Protein AF-A0A2R4QH68-F1 (afdb_monomer_lite)

Sequence (233 aa):
MHTDDFFHYLSKGAIPPHLPESNEQNLVVIEAFLEAAKRYARGGYDVIVDGIIGPWFLKPWQSLVREHYEVHYIILRASKEETLKRAVERSKLDRKTNIELVETMWEQFCNLGIYESNVIDTTTYSIQETVSAVQEKIASKRTTLVEESELTHVAAPDNPTKEFENRQERFALYRAMQQLDAETREVIHLRLAGDFSFRDIGDILGHSEVWARVRFYRGKEKLVKIIGGDNNA

Radius of gyration: 19.71 Å; chains: 1; bounding box: 45×52×51 Å

InterPro domains:
  IPR012853 Chloramphenicol phosphotransferase-like [PF07931] (28-137)
  IPR013249 RNA polymerase sigma factor 70, region 4 type 2 [PF08281] (171-223)
  IPR013324 RNA polymerase sigma factor, region 3/4-like [SSF88659] (160-227)
  IPR027417 P-loop containing nucleoside triphosphate hydrolase [G3DSA:3.40.50.300] (1-153)
  IPR027417 P-loop containing nucleoside triphosphate hydrolase [SSF52540] (3-140)
  IPR036388 Winged helix-like DNA-binding domain superfamily [G3DSA:1.10.10.10] (154-228)

Foldseek 3Di:
DELVVLLVPDDPPRDDCPDPVCVVVVLVSLVVVVVVCVVVVVVVDDDDYHDDDAPVNCPVVLVCVVVVDWDFDAAEDEDLVQQLVVQCPDPPDHNVVSNVCSVVVVVRVVDRDVCVQRYDYCHPDDPVRVVVVVVVCVVVSSRTRHHPVVVVPPQDPPQVVVVPPDPVVVVLLVVLLVVDDPLLSQLQVVVNVPPAQLCRSQVVVVHHSVVSVVSPVVSVVSSCCSSVVVVPD

Secondary structure (DSSP, 8-state):
-BTHHHHHT--SSPPPTTSGGGHHHHHHHHHHHHHHHHHHHHTT-----BS---GGG-HHHHHHHHTT---B--EEE--HHHHHHHHHT-SSS-HHHHHHHHHHHHHHHS--GGGGGGEEE-SS--HHHHHHHHHHHHHTTTTBPPPTTGGGSS-----GGGS--SHHHHHHHHHHHTTS-HHHHHHHHHHHTSS--HHHHHHHHTS-HHHHHHHHHHHHHHHHHHHHHGGG-

pLDDT: mean 81.55, std 15.89, range [32.09, 97.56]

Organism: Campylobacter coli (NCBI:txid195)

Structure (mmCIF, N/CA/C/O backbone):
data_AF-A0A2R4QH68-F1
#
_entry.id   AF-A0A2R4QH68-F1
#
loop_
_atom_site.group_PDB
_atom_site.id
_atom_site.type_symbol
_atom_site.label_atom_id
_atom_site.label_alt_id
_atom_site.label_comp_id
_atom_site.label_asym_id
_atom_site.label_entity_id
_atom_site.label_seq_id
_atom_site.pdbx_PDB_ins_code
_atom_site.Cartn_x
_atom_site.Cartn_y
_atom_site.Cartn_z
_atom_site.occupancy
_atom_site.B_iso_or_equiv
_atom_site.auth_seq_id
_atom_site.auth_comp_id
_atom_site.auth_asym_id
_atom_site.auth_atom_id
_atom_site.pdbx_PDB_model_num
ATOM 1 N N . MET A 1 1 ? -0.281 -12.526 9.138 1.00 92.31 1 MET A N 1
ATOM 2 C CA . MET A 1 1 ? 0.431 -13.047 7.956 1.00 92.31 1 MET A CA 1
ATOM 3 C C . MET A 1 1 ? 1.372 -11.961 7.480 1.00 92.31 1 MET A C 1
ATOM 5 O O . MET A 1 1 ? 0.885 -10.896 7.120 1.00 92.31 1 MET A O 1
ATOM 9 N N . HIS A 1 2 ? 2.682 -12.203 7.526 1.00 94.31 2 HIS A N 1
ATOM 10 C CA . HIS A 1 2 ? 3.668 -11.252 7.019 1.00 94.31 2 HIS A CA 1
ATOM 11 C C . HIS A 1 2 ? 3.835 -11.474 5.517 1.00 94.31 2 HIS A C 1
ATOM 13 O O . HIS A 1 2 ? 4.152 -12.571 5.067 1.00 94.31 2 HIS A O 1
ATOM 19 N N . THR A 1 3 ? 3.564 -10.442 4.727 1.00 92.50 3 THR A N 1
ATOM 20 C CA . THR A 1 3 ? 3.609 -10.532 3.257 1.00 92.50 3 THR A CA 1
ATOM 21 C C . THR A 1 3 ? 5.027 -10.750 2.726 1.00 92.50 3 THR A C 1
ATOM 23 O O . THR A 1 3 ? 5.199 -11.420 1.710 1.00 92.50 3 THR A O 1
ATOM 26 N N . ASP A 1 4 ? 6.043 -10.277 3.453 1.00 89.44 4 ASP A N 1
ATOM 27 C CA . ASP A 1 4 ? 7.461 -10.487 3.143 1.00 89.44 4 ASP A CA 1
ATOM 28 C C . ASP A 1 4 ? 7.830 -11.975 3.001 1.00 89.44 4 ASP A C 1
ATOM 30 O O . ASP A 1 4 ? 8.690 -12.315 2.186 1.00 89.44 4 ASP A O 1
ATOM 34 N N . ASP A 1 5 ? 7.153 -12.872 3.728 1.00 92.44 5 ASP A N 1
ATOM 35 C CA . ASP A 1 5 ? 7.389 -14.320 3.655 1.00 92.44 5 ASP A CA 1
ATOM 36 C C . ASP A 1 5 ? 7.098 -14.879 2.255 1.00 92.44 5 ASP A C 1
ATOM 38 O O . ASP A 1 5 ? 7.784 -15.786 1.784 1.00 92.44 5 ASP A O 1
ATOM 42 N N . PHE A 1 6 ? 6.133 -14.298 1.537 1.00 94.38 6 PHE A N 1
ATOM 43 C CA . PHE A 1 6 ? 5.759 -14.757 0.200 1.00 94.38 6 PHE A CA 1
ATOM 44 C C . PHE A 1 6 ? 6.826 -14.434 -0.844 1.00 94.38 6 PHE A C 1
ATOM 46 O O . PHE A 1 6 ? 7.027 -15.211 -1.778 1.00 94.38 6 PHE A O 1
ATOM 53 N N . PHE A 1 7 ? 7.566 -13.339 -0.660 1.00 90.31 7 PHE A N 1
ATOM 54 C CA . PHE A 1 7 ? 8.719 -13.034 -1.504 1.00 90.31 7 PHE A CA 1
ATOM 55 C C . PHE A 1 7 ? 9.859 -14.035 -1.287 1.00 90.31 7 PHE A C 1
ATOM 57 O O . PHE A 1 7 ? 10.567 -14.364 -2.237 1.00 90.31 7 PHE A O 1
ATOM 64 N N . HIS A 1 8 ? 10.006 -14.580 -0.075 1.00 90.19 8 HIS A N 1
ATOM 65 C CA . HIS A 1 8 ? 11.012 -15.601 0.227 1.00 90.19 8 HIS A CA 1
ATOM 66 C C . HIS A 1 8 ? 10.712 -16.970 -0.408 1.00 90.19 8 HIS A C 1
ATOM 68 O O . HIS A 1 8 ? 11.620 -17.791 -0.531 1.00 90.19 8 HIS A O 1
ATOM 74 N N . TYR A 1 9 ? 9.479 -17.217 -0.862 1.00 92.50 9 TYR A N 1
ATOM 75 C CA . TYR A 1 9 ? 9.121 -18.450 -1.573 1.00 92.50 9 TYR A CA 1
ATOM 76 C C . TYR A 1 9 ? 9.481 -18.425 -3.066 1.00 92.50 9 TYR A C 1
ATOM 78 O O . TYR A 1 9 ? 9.507 -19.474 -3.717 1.00 92.50 9 TYR A O 1
ATOM 86 N N . LEU A 1 10 ? 9.821 -17.257 -3.620 1.00 92.50 10 LEU A N 1
ATOM 87 C CA . LEU A 1 10 ? 10.301 -17.142 -4.995 1.00 92.50 10 LEU A CA 1
ATOM 88 C C . LEU A 1 10 ? 11.727 -17.700 -5.107 1.00 92.50 10 LEU A C 1
ATOM 90 O O . LEU A 1 10 ? 12.692 -17.088 -4.662 1.00 92.50 10 LEU A O 1
ATOM 94 N N . SER A 1 11 ? 11.868 -18.873 -5.730 1.00 88.31 11 SER A N 1
ATOM 95 C CA . SER A 1 11 ? 13.170 -19.553 -5.849 1.00 88.31 11 SER A CA 1
ATOM 96 C C . SER A 1 11 ? 13.969 -19.149 -7.095 1.00 88.31 11 SER A C 1
ATOM 98 O O . SER A 1 11 ? 15.172 -18.917 -7.016 1.00 88.31 11 SER A O 1
ATOM 100 N N . LYS A 1 12 ? 13.327 -19.071 -8.269 1.00 90.06 12 LYS A N 1
ATOM 101 C CA . LYS A 1 12 ? 13.982 -18.746 -9.549 1.00 90.06 12 LYS A CA 1
ATOM 102 C C . LYS A 1 12 ? 13.397 -17.461 -10.122 1.00 90.06 12 LYS A C 1
ATOM 104 O O . LYS A 1 12 ? 12.186 -17.365 -10.270 1.00 90.06 12 LYS A O 1
ATOM 109 N N . GLY A 1 13 ? 14.268 -16.533 -10.519 1.00 88.50 13 GLY A N 1
ATOM 110 C CA . GLY A 1 13 ? 13.863 -15.302 -11.205 1.00 88.50 13 GLY A CA 1
ATOM 111 C C . GLY A 1 13 ? 13.292 -14.221 -10.287 1.00 88.50 13 GLY A C 1
ATOM 112 O O . GLY A 1 13 ? 12.636 -13.319 -10.788 1.00 88.50 13 GLY A O 1
ATOM 113 N N . ALA A 1 14 ? 13.536 -14.310 -8.975 1.00 91.50 14 ALA A N 1
ATOM 114 C CA . ALA A 1 14 ? 13.095 -13.299 -8.025 1.00 91.50 14 ALA A CA 1
ATOM 115 C C . ALA A 1 14 ? 13.775 -11.947 -8.305 1.00 91.50 14 ALA A C 1
ATOM 117 O O . ALA A 1 14 ? 15.004 -11.848 -8.344 1.00 91.50 14 ALA A O 1
ATOM 118 N N . ILE A 1 15 ? 12.961 -10.913 -8.477 1.00 88.69 15 ILE A N 1
ATOM 119 C CA . ILE A 1 15 ? 13.362 -9.517 -8.640 1.00 88.69 15 ILE A CA 1
ATOM 120 C C . ILE A 1 15 ? 13.086 -8.795 -7.313 1.00 88.69 15 ILE A C 1
ATOM 122 O O . ILE A 1 15 ? 12.012 -8.985 -6.739 1.00 88.69 15 ILE A O 1
ATOM 126 N N . PRO A 1 16 ? 14.005 -7.962 -6.796 1.00 84.06 16 PRO A N 1
ATOM 127 C CA . PRO A 1 16 ? 13.725 -7.137 -5.626 1.00 84.06 16 PRO A CA 1
ATOM 128 C C . PRO A 1 16 ? 12.423 -6.320 -5.786 1.00 84.06 16 PRO A C 1
ATOM 130 O O . PRO A 1 16 ? 12.261 -5.638 -6.800 1.00 84.06 16 PRO A O 1
ATOM 133 N N . PRO A 1 17 ? 11.505 -6.344 -4.799 1.00 81.56 17 PRO A N 1
ATOM 134 C CA . PRO A 1 17 ? 10.126 -5.860 -4.964 1.00 81.56 17 PRO A CA 1
ATOM 135 C C . PRO A 1 17 ? 9.985 -4.339 -5.113 1.00 81.56 17 PRO A C 1
ATOM 137 O O . PRO A 1 17 ? 8.911 -3.844 -5.442 1.00 81.56 17 PRO A O 1
ATOM 140 N N . HIS A 1 18 ? 11.051 -3.582 -4.858 1.00 73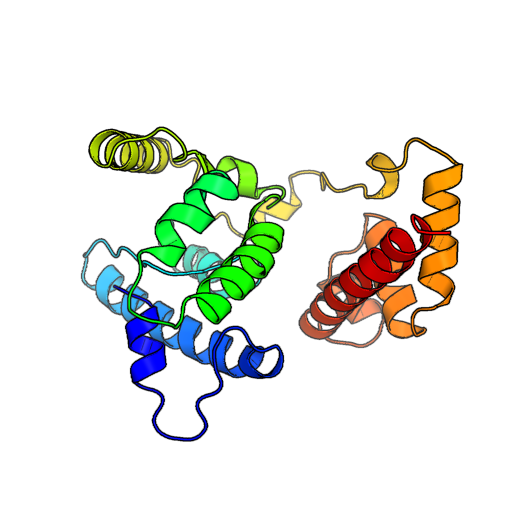.69 18 HIS A N 1
ATOM 141 C CA . HIS A 1 18 ? 11.078 -2.128 -5.026 1.00 73.69 18 HIS A CA 1
ATOM 142 C C . HIS A 1 18 ? 11.472 -1.696 -6.449 1.00 73.69 18 HIS A C 1
ATOM 144 O O . HIS A 1 18 ? 11.365 -0.515 -6.772 1.00 73.69 18 HIS A O 1
ATOM 150 N N . LEU A 1 19 ? 11.944 -2.619 -7.297 1.00 73.06 19 LEU A N 1
ATOM 151 C CA . LEU A 1 19 ? 12.364 -2.295 -8.660 1.00 73.06 19 LEU A CA 1
ATOM 152 C C . LEU A 1 19 ? 11.160 -2.206 -9.613 1.00 73.06 19 LEU A C 1
ATOM 154 O O . LEU A 1 19 ? 10.244 -3.026 -9.499 1.00 73.06 19 LEU A O 1
ATOM 158 N N . PRO A 1 20 ? 11.150 -1.287 -10.597 1.00 69.50 20 PRO A N 1
ATOM 159 C CA . PRO A 1 20 ? 10.045 -1.147 -11.552 1.00 69.50 20 PRO A CA 1
ATOM 160 C C . PRO A 1 20 ? 9.696 -2.430 -12.326 1.00 69.50 20 PRO A C 1
ATOM 162 O O . PRO A 1 20 ? 8.534 -2.655 -12.675 1.00 69.50 20 PRO A O 1
ATOM 165 N N . GLU A 1 21 ? 10.682 -3.284 -12.593 1.00 78.44 21 GLU A N 1
ATOM 166 C CA . GLU A 1 21 ? 10.535 -4.554 -13.309 1.00 78.44 21 GLU A CA 1
ATOM 167 C C . GLU A 1 21 ? 9.813 -5.619 -12.472 1.00 78.44 21 GLU A C 1
ATOM 169 O O . GLU A 1 21 ? 9.263 -6.568 -13.023 1.00 78.44 21 GLU A O 1
ATOM 174 N N . SER A 1 22 ? 9.764 -5.451 -11.147 1.00 81.06 22 SER A N 1
ATOM 175 C CA . SER A 1 22 ? 9.107 -6.395 -10.238 1.00 81.06 22 SER A CA 1
ATOM 176 C C . SER A 1 22 ? 7.580 -6.288 -10.237 1.00 81.06 22 SER A C 1
ATOM 178 O O . SER A 1 22 ? 6.931 -7.092 -9.585 1.00 81.06 22 SER A O 1
ATOM 180 N N . ASN A 1 23 ? 6.972 -5.347 -10.968 1.00 74.19 23 ASN A N 1
ATOM 181 C CA . ASN A 1 23 ? 5.525 -5.096 -10.902 1.00 74.19 23 ASN A CA 1
ATOM 182 C C . ASN A 1 23 ? 4.656 -6.335 -11.180 1.00 74.19 23 ASN A C 1
ATOM 184 O O . ASN A 1 23 ? 3.706 -6.588 -10.441 1.00 74.19 23 ASN A O 1
ATOM 188 N N . GLU A 1 24 ? 4.981 -7.115 -12.215 1.00 81.81 24 GLU A N 1
ATOM 189 C CA . GLU A 1 24 ? 4.244 -8.347 -12.535 1.00 81.81 24 GLU A CA 1
ATOM 190 C C . GLU A 1 24 ? 4.451 -9.413 -11.449 1.00 81.81 24 GLU A C 1
ATOM 192 O O . GLU A 1 24 ? 3.492 -10.027 -10.988 1.00 81.81 24 GLU A O 1
ATOM 197 N N . GLN A 1 25 ? 5.683 -9.560 -10.953 1.00 90.88 25 GLN A N 1
ATOM 198 C CA . GLN A 1 25 ? 5.988 -10.442 -9.826 1.00 90.88 25 GLN A CA 1
ATOM 199 C C . GLN A 1 25 ? 5.232 -10.030 -8.555 1.00 90.88 25 GLN A C 1
ATOM 201 O O . GLN A 1 25 ? 4.670 -10.880 -7.871 1.00 90.88 25 GLN A O 1
ATOM 206 N N . ASN A 1 26 ? 5.213 -8.740 -8.224 1.00 86.06 26 ASN A N 1
ATOM 207 C CA . ASN A 1 26 ? 4.555 -8.214 -7.034 1.00 86.06 26 ASN A CA 1
ATOM 208 C C . ASN A 1 26 ? 3.056 -8.500 -7.083 1.00 86.06 26 ASN A C 1
ATOM 210 O O . ASN A 1 26 ? 2.488 -8.885 -6.065 1.00 86.06 26 ASN A O 1
ATOM 214 N N . LEU A 1 27 ? 2.432 -8.386 -8.261 1.00 85.19 27 LEU A N 1
ATOM 215 C CA . LEU A 1 27 ? 1.031 -8.756 -8.443 1.00 85.19 27 LEU A CA 1
ATOM 216 C C . LEU A 1 27 ? 0.799 -10.246 -8.150 1.00 85.19 27 LEU A C 1
ATOM 218 O O . LEU A 1 27 ? -0.095 -10.568 -7.374 1.00 85.19 27 LEU A O 1
ATOM 222 N N . VAL A 1 28 ? 1.647 -11.134 -8.681 1.00 90.62 28 VAL A N 1
ATOM 223 C CA . VAL A 1 28 ? 1.581 -12.580 -8.392 1.00 90.62 28 VAL A CA 1
ATOM 224 C C . VAL A 1 28 ? 1.732 -12.858 -6.893 1.00 90.62 28 VAL A C 1
ATOM 226 O O . VAL A 1 28 ? 0.996 -13.667 -6.330 1.00 90.62 28 VAL A O 1
ATOM 229 N N . VAL A 1 29 ? 2.663 -12.176 -6.222 1.00 92.25 29 VAL A N 1
ATOM 230 C CA . VAL A 1 29 ? 2.873 -12.322 -4.775 1.00 92.25 29 VAL A CA 1
ATOM 231 C C . VAL A 1 29 ? 1.650 -11.842 -3.986 1.00 92.25 29 VAL A C 1
ATOM 233 O O . VAL A 1 29 ? 1.218 -12.535 -3.065 1.00 92.25 29 VAL A O 1
ATOM 236 N N . ILE A 1 30 ? 1.052 -10.711 -4.374 1.00 89.62 30 ILE A N 1
ATOM 237 C CA . ILE A 1 30 ? -0.182 -10.187 -3.772 1.00 89.62 30 ILE A CA 1
ATOM 238 C C . ILE A 1 30 ? -1.336 -11.168 -3.921 1.00 89.62 30 ILE A C 1
ATOM 240 O O . ILE A 1 30 ? -2.014 -11.454 -2.938 1.00 89.62 30 ILE A O 1
ATOM 244 N N . GLU A 1 31 ? -1.544 -11.712 -5.117 1.00 90.75 31 GLU A N 1
ATOM 245 C CA . GLU A 1 31 ? -2.578 -12.718 -5.361 1.00 90.75 31 GLU A CA 1
ATOM 246 C C . GLU A 1 31 ? -2.345 -13.982 -4.522 1.00 90.75 31 GLU A C 1
ATOM 248 O O . GLU A 1 31 ? -3.290 -14.529 -3.953 1.00 90.75 31 GLU A O 1
ATOM 253 N N . ALA A 1 32 ? -1.089 -14.409 -4.356 1.00 94.69 32 ALA A N 1
ATOM 254 C CA . ALA A 1 32 ? -0.756 -15.575 -3.545 1.00 94.69 32 ALA A CA 1
ATOM 255 C C . ALA A 1 32 ? -1.150 -15.394 -2.069 1.00 94.69 32 ALA A C 1
ATOM 257 O O . ALA A 1 32 ? -1.795 -16.274 -1.488 1.00 94.69 32 ALA A O 1
ATOM 258 N N . PHE A 1 33 ? -0.803 -14.259 -1.451 1.00 94.56 33 PHE A N 1
ATOM 259 C CA . PHE A 1 33 ? -1.181 -14.023 -0.057 1.00 94.56 33 PHE A CA 1
ATOM 260 C C . PHE A 1 33 ? -2.654 -13.634 0.107 1.00 94.56 33 PHE A C 1
ATOM 262 O O . PHE A 1 33 ? -3.260 -13.975 1.123 1.00 94.56 33 PHE A O 1
ATOM 269 N N . LEU A 1 34 ? -3.276 -13.019 -0.901 1.00 93.88 34 LEU A N 1
ATOM 270 C CA . LEU A 1 34 ? -4.724 -12.813 -0.953 1.00 93.88 34 LEU A CA 1
ATOM 271 C C . LEU A 1 34 ? -5.479 -14.149 -0.887 1.00 93.88 34 LEU A C 1
ATOM 273 O O . LEU A 1 34 ? -6.376 -14.307 -0.061 1.00 93.88 34 LEU A O 1
ATOM 277 N N . GLU A 1 35 ? -5.099 -15.135 -1.702 1.00 94.62 35 GLU A N 1
ATOM 278 C CA . GLU A 1 35 ? -5.744 -16.455 -1.707 1.00 94.62 35 GLU A CA 1
ATOM 279 C C . GLU A 1 35 ? -5.505 -17.229 -0.401 1.00 94.62 35 GLU A C 1
ATOM 281 O O . GLU A 1 35 ? -6.420 -17.876 0.123 1.00 94.62 35 GLU A O 1
ATOM 286 N N . ALA A 1 36 ? -4.320 -17.092 0.203 1.00 96.25 36 ALA A N 1
ATOM 287 C CA . ALA A 1 36 ? -4.070 -17.612 1.545 1.00 96.25 36 ALA A CA 1
ATOM 288 C C . ALA A 1 36 ? -5.006 -16.965 2.584 1.00 96.25 36 ALA A C 1
ATOM 290 O O . ALA A 1 36 ? -5.654 -17.672 3.362 1.00 96.25 36 ALA A O 1
ATOM 291 N N . ALA A 1 37 ? -5.145 -15.634 2.563 1.00 96.00 37 ALA A N 1
ATOM 292 C CA . ALA A 1 37 ? -6.045 -14.908 3.457 1.00 96.00 37 ALA A CA 1
ATOM 293 C C . ALA A 1 37 ? -7.508 -15.343 3.275 1.00 96.00 37 ALA A C 1
ATOM 295 O O . ALA A 1 37 ? -8.180 -15.662 4.258 1.00 96.00 37 ALA A O 1
ATOM 296 N N . LYS A 1 38 ? -7.985 -15.472 2.030 1.00 94.12 38 LYS A N 1
ATOM 297 C CA . LYS A 1 38 ? -9.333 -15.982 1.717 1.00 94.12 38 LYS A CA 1
ATOM 298 C C . LYS A 1 38 ? -9.572 -17.363 2.304 1.00 94.12 38 LYS A C 1
ATOM 300 O O . LYS A 1 38 ? -10.664 -17.637 2.812 1.00 94.12 38 LYS A O 1
ATOM 305 N N . ARG A 1 39 ? -8.572 -18.248 2.231 1.00 95.88 39 ARG A N 1
ATOM 306 C CA . ARG A 1 39 ? -8.681 -19.609 2.758 1.00 95.88 39 ARG A CA 1
ATOM 307 C C . ARG A 1 39 ? -8.852 -19.624 4.274 1.00 95.88 39 ARG A C 1
ATOM 309 O O . ARG A 1 39 ? -9.673 -20.411 4.755 1.00 95.88 39 ARG A O 1
ATOM 316 N N . TYR A 1 40 ? -8.113 -18.790 5.005 1.00 96.25 40 TYR A N 1
ATOM 317 C CA . TYR A 1 40 ? -8.267 -18.645 6.456 1.00 96.25 40 TYR A CA 1
ATOM 318 C C . TYR A 1 40 ? -9.608 -18.005 6.822 1.00 96.25 40 TYR A C 1
ATOM 320 O O . TYR A 1 40 ? -10.327 -18.554 7.652 1.00 96.25 40 TYR A O 1
ATOM 328 N N . ALA A 1 41 ? -10.001 -16.931 6.136 1.00 95.19 41 ALA A N 1
ATOM 329 C CA . ALA A 1 41 ? -11.274 -16.255 6.372 1.00 95.19 41 ALA A CA 1
ATOM 330 C C . ALA A 1 41 ? -12.485 -17.183 6.138 1.00 95.19 41 ALA A C 1
ATOM 332 O O . ALA A 1 41 ? -13.382 -17.248 6.974 1.00 95.19 41 ALA A O 1
ATOM 333 N N . ARG A 1 42 ? -12.475 -18.021 5.085 1.00 94.00 42 ARG A N 1
ATOM 334 C CA . ARG A 1 42 ? -13.495 -19.083 4.883 1.00 94.00 42 ARG A CA 1
ATOM 335 C C . ARG A 1 42 ? -13.513 -20.128 5.999 1.00 94.00 42 ARG A C 1
ATOM 337 O O . ARG A 1 42 ? -14.514 -20.811 6.181 1.00 94.00 42 ARG A O 1
ATOM 344 N N . GLY A 1 43 ? -12.401 -20.288 6.711 1.00 96.19 43 GLY A N 1
ATOM 345 C CA . GLY A 1 43 ? -12.300 -21.135 7.895 1.00 96.19 43 GLY A CA 1
ATOM 346 C C . GLY A 1 43 ? -12.854 -20.497 9.172 1.00 96.19 43 GLY A C 1
ATOM 347 O O . GLY A 1 43 ? -12.822 -21.158 10.203 1.00 96.19 43 GLY A O 1
ATOM 348 N N . GLY A 1 44 ? -13.345 -19.253 9.116 1.00 94.62 44 GLY A N 1
ATOM 349 C CA . GLY A 1 44 ? -13.877 -18.525 10.270 1.00 94.62 44 GLY A CA 1
ATOM 350 C C . GLY A 1 44 ? -12.819 -17.795 11.102 1.00 94.62 44 GLY A C 1
ATOM 351 O O . GLY A 1 44 ? -13.076 -17.498 12.264 1.00 94.62 44 GLY A O 1
ATOM 352 N N . TYR A 1 45 ? -11.634 -17.536 10.541 1.00 96.38 45 TYR A N 1
ATOM 353 C CA . TYR A 1 45 ? -10.559 -16.813 11.224 1.00 96.38 45 TYR A CA 1
ATOM 354 C C . TYR A 1 45 ? -10.472 -15.358 10.765 1.00 96.38 45 TYR A C 1
ATOM 356 O O . TYR A 1 45 ? -10.545 -15.083 9.566 1.00 96.38 45 TYR A O 1
ATOM 364 N N . ASP A 1 46 ? -10.184 -14.457 11.704 1.00 94.62 46 ASP A N 1
ATOM 365 C CA . ASP A 1 46 ? -9.720 -13.110 11.379 1.00 94.62 46 ASP A CA 1
ATOM 366 C C . ASP A 1 46 ? -8.289 -13.170 10.838 1.00 94.62 46 ASP A C 1
ATOM 368 O O . ASP A 1 46 ? -7.406 -13.815 11.413 1.00 94.62 46 ASP A O 1
ATOM 372 N N . VAL A 1 47 ? -8.046 -12.484 9.720 1.00 96.19 47 VAL A N 1
ATOM 373 C CA . VAL A 1 47 ? -6.745 -12.491 9.047 1.00 96.19 47 VAL A CA 1
ATOM 374 C C . VAL A 1 47 ? -6.169 -11.086 9.016 1.00 96.19 47 VAL A C 1
ATOM 376 O O . VAL A 1 47 ? -6.693 -10.201 8.349 1.00 96.19 47 VAL A O 1
ATOM 379 N N . ILE A 1 48 ? -5.036 -10.904 9.692 1.00 96.06 48 ILE A N 1
ATOM 380 C CA . ILE A 1 48 ? -4.242 -9.676 9.608 1.00 96.06 48 ILE A CA 1
ATOM 381 C C . ILE A 1 48 ? -3.172 -9.870 8.537 1.00 96.06 48 ILE A C 1
ATOM 383 O O . ILE A 1 48 ? -2.321 -10.761 8.653 1.00 96.06 48 ILE A O 1
ATOM 387 N N . VAL A 1 49 ? -3.216 -9.036 7.502 1.00 96.25 49 VAL A N 1
ATOM 388 C CA . VAL A 1 49 ? -2.212 -8.983 6.435 1.00 96.25 49 VAL A CA 1
ATOM 389 C C . VAL A 1 49 ? -1.267 -7.825 6.732 1.00 96.25 49 VAL A C 1
ATOM 391 O O . VAL A 1 49 ? -1.678 -6.670 6.701 1.00 96.25 49 VAL A O 1
ATOM 394 N N . ASP A 1 50 ? -0.017 -8.143 7.056 1.00 95.31 50 ASP A N 1
ATOM 395 C CA . ASP A 1 50 ? 1.015 -7.173 7.425 1.00 95.31 50 ASP A CA 1
ATOM 396 C C . ASP A 1 50 ? 2.008 -7.004 6.267 1.00 95.31 50 ASP A C 1
ATOM 398 O O . ASP A 1 50 ? 2.710 -7.950 5.884 1.00 95.31 50 ASP A O 1
ATOM 402 N N . GLY A 1 51 ? 2.015 -5.822 5.649 1.00 91.69 51 GLY A N 1
ATOM 403 C CA . GLY A 1 51 ? 2.759 -5.584 4.420 1.00 91.69 51 GLY A CA 1
ATOM 404 C C . GLY A 1 51 ? 2.591 -4.208 3.801 1.00 91.69 51 GLY A C 1
ATOM 405 O O . GLY A 1 51 ? 1.659 -3.467 4.109 1.00 91.69 51 GLY A O 1
ATOM 406 N N . ILE A 1 52 ? 3.477 -3.899 2.852 1.00 87.19 52 ILE A N 1
ATOM 407 C CA . ILE A 1 52 ? 3.348 -2.721 1.992 1.00 87.19 52 ILE A CA 1
ATOM 408 C C . ILE A 1 52 ? 2.319 -3.032 0.900 1.00 87.19 52 ILE A C 1
ATOM 410 O O . ILE A 1 52 ? 2.619 -3.707 -0.082 1.00 87.19 52 ILE A O 1
ATOM 414 N N . ILE A 1 53 ? 1.100 -2.521 1.067 1.00 89.75 53 ILE A N 1
ATOM 415 C CA . ILE A 1 53 ? 0.021 -2.617 0.077 1.00 89.75 53 ILE A CA 1
ATOM 416 C C . ILE A 1 53 ? -0.455 -1.198 -0.219 1.00 89.75 53 ILE A C 1
ATOM 418 O O . ILE A 1 53 ? -1.212 -0.611 0.553 1.00 89.75 53 ILE A O 1
ATOM 422 N N . GLY A 1 54 ? 0.030 -0.621 -1.317 1.00 84.81 54 GLY A N 1
ATOM 423 C CA . GLY A 1 54 ? -0.394 0.707 -1.758 1.00 84.81 54 GLY A CA 1
ATOM 424 C C . GLY A 1 54 ? -1.714 0.676 -2.537 1.00 84.81 54 GLY A C 1
ATOM 425 O O . GLY A 1 54 ? -2.119 -0.387 -3.019 1.00 84.81 54 GLY A O 1
ATOM 426 N N . PRO A 1 55 ? -2.366 1.836 -2.746 1.00 79.56 55 PRO A N 1
ATOM 427 C CA . PRO A 1 55 ? -3.615 1.934 -3.505 1.00 79.56 55 PRO A CA 1
ATOM 428 C C . PRO A 1 55 ? -3.576 1.289 -4.897 1.00 79.56 55 PRO A C 1
ATOM 430 O O . PRO A 1 55 ? -4.577 0.752 -5.369 1.00 79.56 55 PRO A O 1
ATOM 433 N N . TRP A 1 56 ? -2.410 1.289 -5.545 1.00 76.00 56 TRP A N 1
ATOM 434 C CA . TRP A 1 56 ? -2.186 0.672 -6.857 1.00 76.00 56 TRP A CA 1
ATOM 435 C C . TRP A 1 56 ? -2.326 -0.860 -6.865 1.00 76.00 56 TRP A C 1
ATOM 437 O O . TRP A 1 56 ? -2.489 -1.442 -7.934 1.00 76.00 56 TRP A O 1
ATOM 447 N N . PHE A 1 57 ? -2.328 -1.504 -5.696 1.00 82.56 57 PHE A N 1
ATOM 448 C CA . PHE A 1 57 ? -2.518 -2.944 -5.528 1.00 82.56 57 PHE A CA 1
ATOM 449 C C . PHE A 1 57 ? -3.820 -3.311 -4.798 1.00 82.56 57 PHE A C 1
ATOM 451 O O . PHE A 1 57 ? -4.011 -4.471 -4.445 1.00 82.56 57 PHE A O 1
ATOM 458 N N . LEU A 1 58 ? -4.745 -2.363 -4.588 1.00 85.50 58 LEU A N 1
ATOM 459 C CA . LEU A 1 58 ? -5.995 -2.626 -3.857 1.00 85.50 58 LEU A CA 1
ATOM 460 C C . LEU A 1 58 ? -7.082 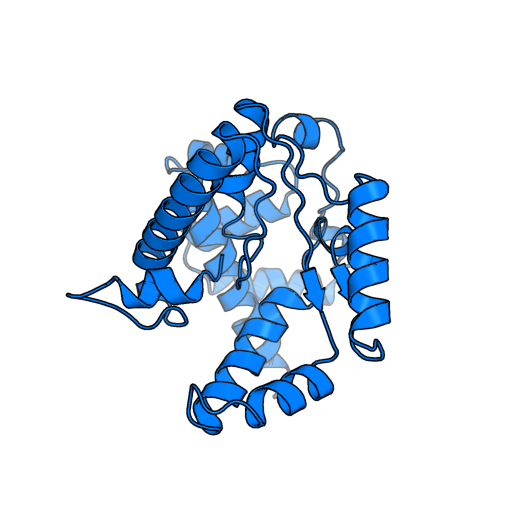-3.328 -4.674 1.00 85.50 58 LEU A C 1
ATOM 462 O O . LEU A 1 58 ? -7.983 -3.921 -4.085 1.00 85.50 58 LEU A O 1
ATOM 466 N N . LYS A 1 59 ? -7.009 -3.302 -6.008 1.00 81.50 59 LYS A N 1
ATOM 467 C CA . LYS A 1 59 ? -8.064 -3.854 -6.875 1.00 81.50 59 LYS A CA 1
ATOM 468 C C . LYS A 1 59 ? -8.417 -5.325 -6.560 1.00 81.50 59 LYS A C 1
ATOM 470 O O . LYS A 1 59 ? -9.608 -5.619 -6.446 1.00 81.50 59 LYS A O 1
ATOM 475 N N . PRO A 1 60 ? -7.451 -6.242 -6.340 1.00 84.06 60 PRO A N 1
ATOM 476 C CA . PRO A 1 60 ? -7.758 -7.611 -5.918 1.00 84.06 60 PRO A CA 1
ATOM 477 C C . PRO A 1 60 ? -8.499 -7.680 -4.571 1.00 84.06 60 PRO A C 1
ATOM 479 O O . PRO A 1 60 ? -9.438 -8.457 -4.426 1.00 84.06 60 PRO A O 1
ATOM 482 N N . TRP A 1 61 ? -8.159 -6.817 -3.611 1.00 89.31 61 TRP A N 1
ATOM 483 C CA . TRP A 1 61 ? -8.804 -6.755 -2.292 1.00 89.31 61 TRP A CA 1
ATOM 484 C C . TRP A 1 61 ? -10.241 -6.244 -2.374 1.00 89.31 61 TRP A C 1
ATOM 486 O O . TRP A 1 61 ? -11.137 -6.824 -1.770 1.00 89.31 61 TRP A O 1
ATOM 496 N N . GLN A 1 62 ? -10.477 -5.201 -3.173 1.00 84.81 62 GLN A N 1
ATOM 497 C CA . GLN A 1 62 ? -11.818 -4.663 -3.421 1.00 84.81 62 GLN A CA 1
ATOM 498 C C . GLN A 1 62 ? -12.733 -5.705 -4.074 1.00 84.81 62 GLN A C 1
ATOM 500 O O . GLN A 1 62 ? -13.926 -5.754 -3.785 1.00 84.81 62 GLN A O 1
ATOM 505 N N . SER A 1 63 ? -12.180 -6.579 -4.922 1.00 84.38 63 SER A N 1
ATOM 506 C CA . SER A 1 63 ? -12.961 -7.650 -5.547 1.00 84.38 63 SER A CA 1
ATOM 507 C C . SER A 1 63 ? -13.506 -8.667 -4.537 1.00 84.38 63 SER A C 1
ATOM 509 O O . SER A 1 63 ? -14.573 -9.231 -4.774 1.00 84.38 63 SER A O 1
ATOM 511 N N . LEU A 1 64 ? -12.857 -8.829 -3.374 1.00 85.69 64 LEU A N 1
ATOM 512 C CA . LEU A 1 64 ? -13.335 -9.722 -2.314 1.00 85.69 64 LEU A CA 1
ATOM 513 C C . LEU A 1 64 ? -14.633 -9.246 -1.666 1.00 85.69 64 LEU A C 1
ATOM 515 O O . LEU A 1 64 ? -15.390 -10.065 -1.151 1.00 85.69 64 LEU A O 1
ATOM 519 N N . VAL A 1 65 ? -14.930 -7.949 -1.729 1.00 81.25 65 VAL A N 1
ATOM 520 C CA . VAL A 1 65 ? -16.195 -7.404 -1.221 1.00 81.25 65 VAL A CA 1
ATOM 521 C C . VAL A 1 65 ? -17.382 -8.054 -1.950 1.00 81.25 65 VAL A C 1
ATOM 523 O O . VAL A 1 65 ? -18.387 -8.389 -1.325 1.00 81.25 65 VAL A O 1
ATOM 526 N N . ARG A 1 66 ? -17.233 -8.359 -3.252 1.00 76.44 66 ARG A N 1
ATOM 527 C CA . ARG A 1 66 ? -18.237 -9.101 -4.045 1.00 76.44 66 ARG A CA 1
ATOM 528 C C . ARG A 1 66 ? -18.384 -10.559 -3.624 1.00 76.44 66 ARG A C 1
ATOM 530 O O . ARG A 1 66 ? -19.439 -11.149 -3.820 1.00 76.44 66 ARG A O 1
ATOM 537 N N . GLU A 1 67 ? -17.333 -11.139 -3.057 1.00 84.06 67 GLU A N 1
ATOM 538 C CA . GLU A 1 67 ? -17.343 -12.486 -2.482 1.00 84.06 67 GLU A CA 1
ATOM 539 C C . GLU A 1 67 ? -17.824 -12.487 -1.013 1.00 84.06 67 GLU A C 1
ATOM 541 O O . GLU A 1 67 ? -17.690 -13.499 -0.327 1.00 84.06 67 GLU A O 1
ATOM 546 N N . HIS A 1 68 ? -18.405 -11.378 -0.533 1.00 84.94 68 HIS A N 1
ATOM 547 C CA . HIS A 1 68 ? -18.923 -11.189 0.828 1.00 84.94 68 HIS A CA 1
ATOM 548 C C . HIS A 1 68 ? -17.864 -11.214 1.941 1.00 84.94 68 HIS A C 1
ATOM 550 O O . HIS A 1 68 ? -18.183 -11.507 3.095 1.00 84.94 68 HIS A O 1
ATOM 556 N N . TYR A 1 69 ? -16.614 -10.871 1.625 1.00 89.44 69 TYR A N 1
ATOM 557 C CA . TYR A 1 69 ? -15.601 -10.622 2.649 1.00 89.44 69 TYR A CA 1
ATOM 558 C C . TYR A 1 69 ? -15.679 -9.185 3.168 1.00 89.44 69 TYR A C 1
ATOM 560 O O . TYR A 1 69 ? -15.745 -8.234 2.388 1.00 89.44 69 TYR A O 1
ATOM 568 N N . GLU A 1 70 ? -15.587 -9.024 4.488 1.00 91.31 70 GLU A N 1
ATOM 569 C CA . GLU A 1 70 ? -15.326 -7.733 5.127 1.00 91.31 70 GLU A CA 1
ATOM 570 C C . GLU A 1 70 ? -13.811 -7.490 5.138 1.00 91.31 70 GLU A C 1
ATOM 572 O O . GLU A 1 70 ? -13.053 -8.228 5.768 1.00 91.31 70 GLU A O 1
ATOM 577 N N . VAL A 1 71 ? -13.358 -6.478 4.394 1.00 92.88 71 VAL A N 1
ATOM 578 C CA . VAL A 1 71 ? -11.935 -6.142 4.262 1.00 92.88 71 VAL A CA 1
ATOM 579 C C . VAL A 1 71 ? -11.703 -4.737 4.796 1.00 92.88 71 VAL A C 1
ATOM 581 O O . VAL A 1 71 ? -12.196 -3.765 4.227 1.00 92.88 71 VAL A O 1
ATOM 584 N N . HIS A 1 72 ? -10.914 -4.624 5.864 1.00 94.06 72 HIS A N 1
ATOM 585 C CA . HIS A 1 72 ? -10.475 -3.340 6.405 1.00 94.06 72 HIS A CA 1
ATOM 586 C C . HIS A 1 72 ? -9.094 -2.978 5.861 1.00 94.06 72 HIS A C 1
ATOM 588 O O . HIS A 1 72 ? -8.140 -3.736 6.028 1.00 94.06 72 HIS A O 1
ATOM 594 N N . TYR A 1 73 ? -8.973 -1.799 5.253 1.00 94.44 73 TYR A N 1
ATOM 595 C CA . TYR A 1 73 ? -7.697 -1.259 4.798 1.00 94.44 73 TYR A CA 1
ATOM 596 C C . TYR A 1 73 ? -7.245 -0.137 5.731 1.00 94.44 73 TYR A C 1
ATOM 598 O O . TYR A 1 73 ? -7.916 0.885 5.854 1.00 94.44 73 TYR A O 1
ATOM 606 N N . ILE A 1 74 ? -6.120 -0.339 6.417 1.00 95.75 74 ILE A N 1
ATOM 607 C CA . ILE A 1 74 ? -5.601 0.568 7.446 1.00 95.75 74 ILE A CA 1
ATOM 608 C C . ILE A 1 74 ? -4.140 0.852 7.148 1.00 95.75 74 ILE A C 1
ATOM 610 O O . ILE A 1 74 ? -3.365 -0.066 6.889 1.00 95.75 74 ILE A O 1
ATOM 614 N N . ILE A 1 75 ? -3.764 2.126 7.207 1.00 95.38 75 ILE A N 1
ATOM 615 C CA . ILE A 1 75 ? -2.407 2.569 6.898 1.00 95.38 75 ILE A CA 1
ATOM 616 C C . ILE A 1 75 ? -1.824 3.201 8.150 1.00 95.38 75 ILE A C 1
ATOM 618 O O . ILE A 1 75 ? -2.338 4.205 8.637 1.00 95.38 75 ILE A O 1
ATOM 622 N N . LEU A 1 76 ? -0.747 2.617 8.665 1.00 96.19 76 LEU A N 1
ATOM 623 C CA . LEU A 1 76 ? 0.021 3.204 9.755 1.00 96.19 76 LEU A CA 1
ATOM 624 C C . LEU A 1 76 ? 1.084 4.112 9.149 1.00 96.19 76 LEU A C 1
ATOM 626 O O . LEU A 1 76 ? 1.982 3.646 8.44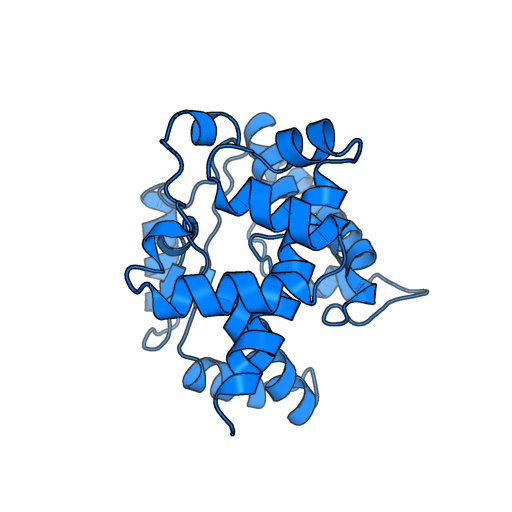8 1.00 96.19 76 LEU A O 1
ATOM 630 N N . ARG A 1 77 ? 0.960 5.414 9.393 1.00 95.56 77 ARG A N 1
ATOM 631 C CA . ARG A 1 77 ? 1.819 6.430 8.789 1.00 95.56 77 ARG A CA 1
ATOM 632 C C . ARG A 1 77 ? 2.471 7.255 9.896 1.00 95.56 77 ARG A C 1
ATOM 634 O O . ARG A 1 77 ? 1.770 7.745 10.762 1.00 95.56 77 ARG A O 1
ATOM 641 N N . ALA A 1 78 ? 3.792 7.386 9.913 1.00 95.62 78 ALA A N 1
ATOM 642 C CA . ALA A 1 78 ? 4.534 8.206 10.884 1.00 95.62 78 ALA A CA 1
ATOM 643 C C . ALA A 1 78 ? 5.431 9.177 10.124 1.00 95.62 78 ALA A C 1
ATOM 645 O O . ALA A 1 78 ? 5.867 8.797 9.051 1.00 95.62 78 ALA A O 1
ATOM 646 N N . SER A 1 79 ? 5.746 10.368 10.639 1.00 95.50 79 SER A N 1
ATOM 647 C CA . SER A 1 79 ? 6.521 11.387 9.904 1.00 95.50 79 SER A CA 1
ATOM 648 C C . SER A 1 79 ? 7.745 10.824 9.158 1.00 95.50 79 SER A C 1
ATOM 650 O O . SER A 1 79 ? 8.313 9.798 9.550 1.00 95.50 79 SER A O 1
ATOM 652 N N . LYS A 1 80 ? 8.183 11.494 8.080 1.00 93.94 80 LYS A N 1
ATOM 653 C CA . LYS A 1 80 ? 9.328 11.024 7.276 1.00 93.94 80 LYS A CA 1
ATOM 654 C C . LYS A 1 80 ? 10.553 10.783 8.161 1.00 93.94 80 LYS A C 1
ATOM 656 O O . LYS A 1 80 ? 11.229 9.768 8.019 1.00 93.94 80 LYS A O 1
ATOM 661 N N . GLU A 1 81 ? 10.798 11.695 9.098 1.00 93.94 81 GLU A N 1
ATOM 662 C CA . GLU A 1 81 ? 11.903 11.643 10.054 1.00 93.94 81 GLU A CA 1
ATOM 663 C C . GLU A 1 81 ? 11.802 10.418 10.969 1.00 93.94 81 GLU A C 1
ATOM 665 O O . GLU A 1 81 ? 12.774 9.678 11.125 1.00 93.94 81 GLU A O 1
ATOM 670 N N . GLU A 1 82 ? 10.623 10.171 11.544 1.00 94.56 82 GLU A N 1
ATOM 671 C CA . GLU A 1 82 ? 10.400 9.042 12.447 1.00 94.56 82 GLU A CA 1
ATOM 672 C C . GLU A 1 82 ? 10.446 7.701 11.698 1.00 94.56 82 GLU A C 1
ATOM 674 O O . GLU A 1 82 ? 11.048 6.736 12.171 1.00 94.56 82 GLU A O 1
ATOM 679 N N . THR A 1 83 ? 9.891 7.641 10.486 1.00 93.62 83 THR A N 1
ATOM 680 C CA . THR A 1 83 ? 9.978 6.462 9.614 1.00 93.62 83 THR A CA 1
ATOM 681 C C . THR A 1 83 ? 11.431 6.146 9.259 1.00 93.62 83 THR A C 1
ATOM 683 O O . THR A 1 83 ? 11.848 4.989 9.348 1.00 93.62 83 THR A O 1
ATOM 686 N N . LEU A 1 84 ? 12.229 7.164 8.918 1.00 93.31 84 LEU A N 1
ATOM 687 C CA . LEU A 1 84 ? 13.649 7.004 8.616 1.00 93.31 84 LEU A CA 1
ATOM 688 C C . LEU A 1 84 ? 14.422 6.482 9.829 1.00 93.31 84 LEU A C 1
ATOM 690 O O . LEU A 1 84 ? 15.188 5.527 9.702 1.00 93.31 84 LEU A O 1
ATOM 694 N N . LYS A 1 85 ? 14.181 7.068 11.008 1.00 92.00 85 LYS A N 1
ATOM 695 C CA . LYS A 1 85 ? 14.784 6.641 12.275 1.00 92.00 85 LYS A CA 1
ATOM 696 C C . LYS A 1 85 ? 14.490 5.166 12.564 1.00 92.00 85 LYS A C 1
ATOM 698 O O . LYS A 1 85 ? 15.416 4.400 12.813 1.00 92.00 85 LYS A O 1
ATOM 703 N N . ARG A 1 86 ? 13.227 4.742 12.448 1.00 90.12 86 ARG A N 1
ATOM 704 C CA . ARG A 1 86 ? 12.825 3.338 12.647 1.00 90.12 86 ARG A CA 1
ATOM 705 C C . ARG A 1 86 ? 13.431 2.401 11.599 1.00 90.12 86 ARG A C 1
ATOM 707 O O . ARG A 1 86 ? 13.725 1.250 11.906 1.00 90.12 86 ARG A O 1
ATOM 714 N N . ALA A 1 87 ? 13.602 2.858 10.358 1.00 88.44 87 ALA A N 1
ATOM 715 C CA . ALA A 1 87 ? 14.139 2.035 9.278 1.00 88.44 87 ALA A CA 1
ATOM 716 C C . ALA A 1 87 ? 15.648 1.787 9.405 1.00 88.44 87 ALA A C 1
ATOM 718 O O . ALA A 1 87 ? 16.094 0.671 9.151 1.00 88.44 87 ALA A O 1
ATOM 719 N N . VAL A 1 88 ? 16.435 2.788 9.820 1.00 87.12 88 VAL A N 1
ATOM 720 C CA . VAL A 1 88 ? 17.898 2.633 9.960 1.00 87.12 88 VAL A CA 1
ATOM 721 C C . VAL A 1 88 ? 18.304 1.698 11.099 1.00 87.12 88 VAL A C 1
ATOM 723 O O . VAL A 1 88 ? 19.410 1.165 11.076 1.00 87.12 88 VAL A O 1
ATOM 726 N N . GLU A 1 89 ? 17.419 1.475 12.071 1.00 86.00 89 GLU A N 1
ATOM 727 C CA . GLU A 1 89 ? 17.618 0.519 13.166 1.00 86.00 89 GLU A CA 1
ATOM 728 C C . GLU A 1 89 ? 17.353 -0.939 12.739 1.00 86.00 89 GLU A C 1
ATOM 730 O O . GLU A 1 89 ? 17.664 -1.872 13.481 1.00 86.00 89 GLU A O 1
ATOM 735 N N . ARG A 1 90 ? 16.805 -1.172 11.534 1.00 82.31 90 ARG A N 1
ATOM 736 C CA . ARG A 1 90 ? 16.526 -2.521 11.019 1.00 82.31 90 ARG A CA 1
ATOM 737 C C . ARG A 1 90 ? 17.784 -3.176 10.453 1.00 82.31 90 ARG A C 1
ATOM 739 O O . ARG A 1 90 ? 18.536 -2.567 9.701 1.00 82.31 90 ARG A O 1
ATOM 746 N N . SER A 1 91 ? 17.945 -4.470 10.724 1.00 79.88 91 SER A N 1
ATOM 747 C CA . SER A 1 91 ? 19.078 -5.282 10.254 1.00 79.88 91 SER A CA 1
ATOM 748 C C . SER A 1 91 ? 18.847 -6.004 8.918 1.00 79.88 91 SER A C 1
ATOM 750 O O . SER A 1 91 ? 19.775 -6.614 8.396 1.00 79.88 91 SER A O 1
ATOM 752 N N . LYS A 1 92 ? 17.624 -5.967 8.362 1.00 75.94 92 LYS A N 1
ATOM 753 C CA . LYS A 1 92 ? 17.240 -6.758 7.174 1.00 75.94 92 LYS A CA 1
ATOM 754 C C . LYS A 1 92 ? 17.949 -6.320 5.883 1.00 75.94 92 LYS A C 1
ATOM 756 O O . LYS A 1 92 ? 18.261 -7.166 5.053 1.00 75.94 92 LYS A O 1
ATOM 761 N N . LEU A 1 93 ? 18.182 -5.021 5.710 1.00 76.94 93 LEU A N 1
ATOM 762 C CA . LEU A 1 93 ? 18.897 -4.431 4.571 1.00 76.94 93 LEU A CA 1
ATOM 763 C C . LEU A 1 93 ? 20.018 -3.531 5.092 1.00 76.94 93 LEU A C 1
ATOM 765 O O . LEU A 1 93 ? 20.005 -3.130 6.258 1.00 76.94 93 LEU A O 1
ATOM 769 N N . ASP A 1 94 ? 20.977 -3.193 4.230 1.00 85.31 94 ASP A N 1
ATOM 770 C CA . ASP A 1 94 ? 21.993 -2.213 4.589 1.00 85.31 94 ASP A CA 1
ATOM 771 C C . ASP A 1 94 ? 21.379 -0.814 4.765 1.00 85.31 94 ASP A C 1
ATOM 773 O O . ASP A 1 94 ? 20.308 -0.483 4.244 1.00 85.31 94 ASP A O 1
ATOM 777 N N . ARG A 1 95 ? 22.084 0.032 5.520 1.00 85.50 95 ARG A N 1
ATOM 778 C CA . ARG A 1 95 ? 21.609 1.368 5.889 1.00 85.50 95 ARG A CA 1
ATOM 779 C C . ARG A 1 95 ? 21.259 2.230 4.675 1.00 85.50 95 ARG A C 1
ATOM 781 O O . ARG A 1 95 ? 20.284 2.970 4.751 1.00 85.50 95 ARG A O 1
ATOM 788 N N . LYS A 1 96 ? 22.039 2.165 3.591 1.00 86.56 96 LYS A N 1
ATOM 789 C CA . LYS A 1 96 ? 21.816 2.999 2.405 1.00 86.56 96 LYS A CA 1
ATOM 790 C C . LYS A 1 96 ? 20.525 2.574 1.708 1.00 86.56 96 LYS A C 1
ATOM 792 O O . LYS A 1 96 ? 19.666 3.419 1.477 1.00 86.56 96 LYS A O 1
ATOM 797 N N . THR A 1 97 ? 20.350 1.274 1.487 1.00 84.31 97 THR A N 1
ATOM 798 C CA . THR A 1 97 ? 19.135 0.726 0.870 1.00 84.31 97 THR A CA 1
ATOM 799 C C . THR A 1 97 ? 17.881 1.020 1.704 1.00 84.31 97 THR A C 1
ATOM 801 O O . THR A 1 97 ? 16.844 1.374 1.149 1.00 84.31 97 THR A O 1
ATOM 804 N N . ASN A 1 98 ? 17.962 0.950 3.040 1.00 85.75 98 ASN A N 1
ATOM 805 C CA . ASN A 1 98 ? 16.840 1.326 3.913 1.00 85.75 98 ASN A CA 1
ATOM 806 C C . ASN A 1 98 ? 16.428 2.798 3.745 1.00 85.75 98 ASN A C 1
ATOM 808 O O . ASN A 1 98 ? 15.235 3.094 3.726 1.00 85.75 98 ASN A O 1
ATOM 812 N N . ILE A 1 99 ? 17.395 3.714 3.627 1.00 87.69 99 ILE A N 1
ATOM 813 C CA . ILE A 1 99 ? 17.130 5.148 3.442 1.00 87.69 99 ILE A CA 1
ATOM 814 C C . ILE A 1 99 ? 16.449 5.394 2.090 1.00 87.69 99 ILE A C 1
ATOM 816 O O . ILE A 1 99 ? 15.376 5.991 2.060 1.00 87.69 99 ILE A O 1
ATOM 820 N N . GLU A 1 100 ? 17.021 4.878 0.999 1.00 86.56 100 GLU A N 1
ATOM 821 C CA . GLU A 1 100 ? 16.481 5.050 -0.361 1.00 86.56 100 GLU A CA 1
ATOM 822 C C . GLU A 1 100 ? 15.056 4.481 -0.488 1.00 86.56 100 GLU A C 1
ATOM 824 O O . GLU A 1 100 ? 14.175 5.091 -1.107 1.00 86.56 100 GLU A O 1
ATOM 829 N N . LEU A 1 101 ? 14.799 3.334 0.154 1.00 84.44 101 LEU A N 1
ATOM 830 C CA . LEU A 1 101 ? 13.474 2.722 0.191 1.00 84.44 101 LEU A CA 1
ATOM 831 C C . LEU A 1 101 ? 12.468 3.595 0.946 1.00 84.44 101 LEU A C 1
ATOM 833 O O . LEU A 1 101 ? 11.352 3.778 0.464 1.00 84.44 101 LEU A O 1
ATOM 837 N N . VAL A 1 102 ? 12.845 4.140 2.109 1.00 88.81 102 VAL A N 1
ATOM 838 C CA . VAL A 1 102 ? 11.974 5.048 2.869 1.00 88.81 102 VAL A CA 1
ATOM 839 C C . VAL A 1 102 ? 11.679 6.306 2.069 1.00 88.81 102 VAL A C 1
ATOM 841 O O . VAL A 1 102 ? 10.521 6.695 2.005 1.00 88.81 102 VAL A O 1
ATOM 844 N N . GLU A 1 103 ? 12.672 6.929 1.438 1.00 86.94 103 GLU A N 1
ATOM 845 C CA . GLU A 1 103 ? 12.452 8.134 0.630 1.00 86.94 103 GLU A CA 1
ATOM 846 C C . GLU A 1 103 ? 11.441 7.881 -0.488 1.00 86.94 103 GLU A C 1
ATOM 848 O O . GLU A 1 103 ? 10.461 8.616 -0.606 1.00 86.94 103 GLU A O 1
ATOM 853 N N . THR A 1 104 ? 11.628 6.785 -1.223 1.00 83.12 104 THR A N 1
ATOM 854 C CA . THR A 1 104 ? 10.772 6.433 -2.358 1.00 83.12 104 THR A CA 1
ATOM 855 C C . THR A 1 104 ? 9.367 6.027 -1.917 1.00 83.12 104 THR A C 1
ATOM 857 O O . THR A 1 104 ? 8.376 6.481 -2.487 1.00 83.12 104 THR A O 1
ATOM 860 N N . MET A 1 105 ? 9.247 5.168 -0.901 1.00 82.19 105 MET A N 1
ATOM 861 C CA . MET A 1 105 ? 7.942 4.692 -0.433 1.00 82.19 105 MET A CA 1
ATOM 862 C C . MET A 1 105 ? 7.175 5.792 0.297 1.00 82.19 105 MET A C 1
ATOM 864 O O . MET A 1 105 ? 5.962 5.900 0.139 1.00 82.19 105 MET A O 1
ATOM 868 N N . TRP A 1 106 ? 7.853 6.644 1.066 1.00 89.62 106 TRP A N 1
ATOM 869 C CA . TRP A 1 106 ? 7.186 7.707 1.809 1.00 89.62 106 TRP A CA 1
ATOM 870 C C . TRP A 1 106 ? 6.455 8.686 0.892 1.00 89.62 106 TRP A C 1
ATOM 872 O O . TRP A 1 106 ? 5.316 9.049 1.171 1.00 89.62 106 TRP A O 1
ATOM 882 N N . GLU A 1 107 ? 7.060 9.053 -0.237 1.00 83.00 107 GLU A N 1
ATOM 883 C CA . GLU A 1 107 ? 6.429 9.915 -1.245 1.00 83.00 107 GLU A CA 1
ATOM 884 C C . GLU A 1 107 ? 5.173 9.290 -1.864 1.00 83.00 107 GLU A C 1
ATOM 886 O O . GLU A 1 107 ? 4.230 9.997 -2.209 1.00 83.00 107 GLU A O 1
ATOM 891 N N . GLN A 1 108 ? 5.120 7.962 -1.964 1.00 79.06 108 GLN A N 1
ATOM 892 C CA . GLN A 1 108 ? 3.948 7.260 -2.489 1.00 79.06 108 GLN A CA 1
ATOM 893 C C . GLN A 1 108 ? 2.812 7.140 -1.462 1.00 79.06 108 GLN A C 1
ATOM 895 O O . GLN A 1 108 ? 1.655 6.990 -1.851 1.00 79.06 108 GLN A O 1
ATOM 900 N N . PHE A 1 109 ? 3.127 7.202 -0.164 1.00 85.31 109 PHE A N 1
ATOM 901 C CA . PHE A 1 109 ? 2.164 7.048 0.932 1.00 85.31 109 PHE A CA 1
ATOM 902 C C . PHE A 1 109 ? 1.828 8.357 1.661 1.00 85.31 109 PHE A C 1
ATOM 904 O O . PHE A 1 109 ? 0.954 8.355 2.529 1.00 85.31 109 PHE A O 1
ATOM 911 N N . CYS A 1 110 ? 2.481 9.478 1.338 1.00 88.69 110 CYS A N 1
ATOM 912 C CA . CYS A 1 110 ? 2.223 10.768 1.984 1.00 88.69 110 CYS A CA 1
ATOM 913 C C . CYS A 1 110 ? 0.917 11.433 1.524 1.00 88.69 110 CYS A C 1
ATOM 915 O O . CYS A 1 110 ? 0.374 12.250 2.263 1.00 88.69 110 CYS A O 1
ATOM 917 N N . ASN A 1 111 ? 0.406 11.063 0.345 1.00 83.50 111 ASN A N 1
ATOM 918 C CA . ASN A 1 111 ? -0.899 11.481 -0.156 1.00 83.50 111 ASN A CA 1
ATOM 919 C C . ASN A 1 111 ? -1.587 10.323 -0.892 1.00 83.50 111 ASN A C 1
ATOM 921 O O . ASN A 1 111 ? -1.163 9.899 -1.967 1.00 83.50 111 ASN A O 1
ATOM 925 N N . LEU A 1 112 ? -2.669 9.829 -0.302 1.00 79.44 112 LEU A N 1
ATOM 926 C CA . LEU A 1 112 ? -3.416 8.656 -0.745 1.00 79.44 112 LEU A CA 1
ATOM 927 C C . LEU A 1 112 ? -4.830 9.003 -1.238 1.00 79.44 112 LEU A C 1
ATOM 929 O O . LEU A 1 112 ? -5.649 8.102 -1.453 1.00 79.44 112 LEU A O 1
ATOM 933 N N . GLY A 1 113 ? -5.129 10.296 -1.410 1.00 84.25 113 GLY A N 1
ATOM 934 C CA . GLY A 1 113 ? -6.429 10.790 -1.863 1.00 84.25 113 GLY A CA 1
ATOM 935 C C . GLY A 1 113 ? -7.571 10.313 -0.964 1.00 84.25 113 GLY A C 1
ATOM 936 O O . GLY A 1 113 ? -7.568 10.538 0.245 1.00 84.25 113 GLY A O 1
ATOM 937 N N . ILE A 1 114 ? -8.541 9.598 -1.539 1.00 79.75 114 ILE A N 1
ATOM 938 C CA . ILE A 1 114 ? -9.715 9.085 -0.809 1.00 79.75 114 ILE A CA 1
ATOM 939 C C . ILE A 1 114 ? -9.355 8.182 0.386 1.00 79.75 114 ILE A C 1
ATOM 941 O O . ILE A 1 114 ? -10.107 8.107 1.361 1.00 79.75 114 ILE A O 1
ATOM 945 N N . TYR A 1 115 ? -8.186 7.532 0.347 1.00 85.19 115 TYR A N 1
ATOM 946 C CA . TYR A 1 115 ? -7.724 6.635 1.407 1.00 85.19 115 TYR A CA 1
ATOM 947 C C . TYR A 1 115 ? -7.010 7.359 2.554 1.00 85.19 115 TYR A C 1
ATOM 949 O O . TYR A 1 115 ? -6.604 6.709 3.512 1.00 85.19 115 TYR A O 1
ATOM 957 N N . GLU A 1 116 ? -6.895 8.689 2.527 1.00 85.81 116 GLU A N 1
ATOM 958 C CA . GLU A 1 116 ? -6.415 9.462 3.682 1.00 85.81 116 GLU A CA 1
ATOM 959 C C . GLU A 1 116 ? -7.278 9.222 4.930 1.00 85.81 116 GLU A C 1
ATOM 961 O O . GLU A 1 116 ? -6.776 9.134 6.049 1.00 85.81 116 GLU A O 1
ATOM 966 N N . SER A 1 117 ? -8.576 8.978 4.734 1.00 87.56 117 SER A N 1
ATOM 967 C CA . SER A 1 117 ? -9.497 8.559 5.798 1.00 87.56 117 SER A CA 1
ATOM 968 C C . SER A 1 117 ? -9.097 7.235 6.476 1.00 87.56 117 SER A C 1
ATOM 970 O O . SER A 1 117 ? -9.425 7.008 7.646 1.00 87.56 117 SER A O 1
ATOM 972 N N . ASN A 1 118 ? -8.310 6.390 5.801 1.00 92.06 118 ASN A N 1
ATOM 973 C CA . ASN A 1 118 ? -7.820 5.109 6.309 1.00 92.06 118 ASN A CA 1
ATOM 974 C C . ASN A 1 118 ? -6.499 5.230 7.079 1.00 92.06 118 ASN A C 1
ATOM 976 O O . ASN A 1 118 ? -6.140 4.315 7.823 1.00 92.06 118 ASN A O 1
ATOM 980 N N . VAL A 1 119 ? -5.832 6.384 7.026 1.00 94.12 119 VAL A N 1
ATOM 981 C CA . VAL A 1 119 ? -4.539 6.612 7.681 1.00 94.12 119 VAL A CA 1
ATOM 982 C C . VAL A 1 119 ? -4.679 6.827 9.190 1.00 94.12 119 VAL A C 1
ATOM 984 O O . VAL A 1 119 ? -5.542 7.577 9.647 1.00 94.12 119 VAL A O 1
ATOM 987 N N . ILE A 1 120 ? -3.830 6.165 9.972 1.00 95.75 120 ILE A N 1
ATOM 988 C CA . ILE A 1 120 ? -3.580 6.448 11.389 1.00 95.75 120 ILE A CA 1
ATOM 989 C C . ILE A 1 120 ? -2.186 7.065 11.479 1.00 95.75 120 ILE A C 1
ATOM 991 O O . ILE A 1 120 ? -1.204 6.421 11.099 1.00 95.75 120 ILE A O 1
ATOM 995 N N . ASP A 1 121 ? -2.103 8.299 11.980 1.00 96.00 121 ASP A N 1
ATOM 996 C CA . ASP A 1 121 ? -0.815 8.908 12.305 1.00 96.00 121 ASP A CA 1
ATOM 997 C C . ASP A 1 121 ? -0.242 8.249 13.568 1.00 96.00 121 ASP A C 1
ATOM 999 O O . ASP A 1 121 ? -0.854 8.279 14.631 1.00 96.00 121 ASP A O 1
ATOM 1003 N N . THR A 1 122 ? 0.927 7.628 13.435 1.00 96.69 122 THR A N 1
ATOM 1004 C CA . THR A 1 122 ? 1.624 6.887 14.497 1.00 96.69 122 THR A CA 1
ATOM 1005 C C . THR A 1 122 ? 2.965 7.526 14.865 1.00 96.69 122 THR A C 1
ATOM 1007 O O . THR A 1 122 ? 3.826 6.879 15.470 1.00 96.69 122 THR A O 1
ATOM 1010 N N . THR A 1 123 ? 3.168 8.797 14.497 1.00 95.56 123 THR A N 1
ATOM 1011 C CA . THR A 1 123 ? 4.407 9.543 14.768 1.00 95.56 123 THR A CA 1
ATOM 1012 C C . THR A 1 123 ? 4.716 9.585 16.260 1.00 95.56 123 THR A C 1
ATOM 1014 O O . THR A 1 123 ? 5.837 9.291 16.667 1.00 95.56 123 THR A O 1
ATOM 1017 N N . THR A 1 124 ? 3.716 9.905 17.082 1.00 95.31 124 THR A N 1
ATOM 1018 C CA . THR A 1 124 ? 3.869 10.069 18.536 1.00 95.31 124 THR A CA 1
ATOM 1019 C C . THR A 1 124 ? 3.244 8.939 19.346 1.00 95.31 124 THR A C 1
ATOM 1021 O O . THR A 1 124 ? 3.270 8.992 20.572 1.00 95.31 124 THR A O 1
ATOM 1024 N N . TYR A 1 125 ? 2.672 7.932 18.685 1.00 96.00 125 TYR A N 1
ATOM 1025 C CA . TYR A 1 125 ? 1.950 6.862 19.364 1.00 96.00 125 TYR A CA 1
ATOM 1026 C C . TYR A 1 125 ? 2.909 5.807 19.909 1.00 96.00 125 TYR A C 1
ATOM 1028 O O . TYR A 1 125 ? 3.825 5.340 19.230 1.00 96.00 125 TYR A O 1
ATOM 1036 N N . SER A 1 126 ? 2.626 5.362 21.125 1.00 95.69 126 SER A N 1
ATOM 1037 C CA . SER A 1 126 ? 3.083 4.085 21.655 1.00 95.69 126 SER A CA 1
ATOM 1038 C C . SER A 1 126 ? 2.426 2.909 20.923 1.00 95.69 126 SER A C 1
ATOM 1040 O O . SER A 1 126 ? 1.472 3.049 20.147 1.00 95.69 126 SER A O 1
ATOM 1042 N N . ILE A 1 127 ? 2.919 1.702 21.204 1.00 94.50 127 ILE A N 1
ATOM 1043 C CA . ILE A 1 127 ? 2.343 0.461 20.672 1.00 94.50 127 ILE A CA 1
ATOM 1044 C C . ILE A 1 127 ? 0.880 0.325 21.114 1.00 94.50 127 ILE A C 1
ATOM 1046 O O . ILE A 1 127 ? 0.017 0.007 20.301 1.00 94.50 127 ILE A O 1
ATOM 1050 N N . GLN A 1 128 ? 0.583 0.602 22.384 1.00 97.12 128 GLN A N 1
ATOM 1051 C CA . GLN A 1 128 ? -0.757 0.466 22.952 1.00 97.12 128 GLN A CA 1
ATOM 1052 C C . GLN A 1 128 ? -1.740 1.476 22.343 1.00 97.12 128 GLN A C 1
ATOM 1054 O O . GLN A 1 128 ? -2.877 1.115 22.032 1.00 97.12 128 GLN A O 1
ATOM 1059 N N . GLU A 1 129 ? -1.298 2.716 22.122 1.00 97.56 129 GLU A N 1
ATOM 1060 C CA . GLU A 1 129 ? -2.100 3.750 21.452 1.00 97.56 129 GLU A CA 1
ATOM 1061 C C . GLU A 1 129 ? -2.370 3.379 19.992 1.00 97.56 129 GLU A C 1
ATOM 1063 O O . GLU A 1 129 ? -3.504 3.478 19.528 1.00 97.56 129 GLU A O 1
ATOM 1068 N N . THR A 1 130 ? -1.361 2.847 19.294 1.00 96.69 130 THR A N 1
ATOM 1069 C CA . THR A 1 130 ? -1.513 2.353 17.918 1.00 96.69 130 THR A CA 1
ATOM 1070 C C . THR A 1 130 ? -2.534 1.218 17.840 1.00 96.69 130 THR A C 1
ATOM 1072 O O . THR A 1 130 ? -3.430 1.256 16.999 1.00 96.69 130 THR A O 1
ATOM 1075 N N . VAL A 1 131 ? -2.450 0.231 18.739 1.00 96.56 131 VAL A N 1
ATOM 1076 C CA . VAL A 1 131 ? -3.411 -0.884 18.796 1.00 96.56 131 VAL A CA 1
ATOM 1077 C C . VAL A 1 131 ? -4.829 -0.376 19.057 1.00 96.56 131 VAL A C 1
ATOM 1079 O O . VAL A 1 131 ? -5.760 -0.787 18.366 1.00 96.56 131 VAL A O 1
ATOM 1082 N N . SER A 1 132 ? -4.989 0.550 20.003 1.00 97.06 132 SER A N 1
ATOM 1083 C CA . SER A 1 132 ? -6.296 1.126 20.343 1.00 97.06 132 SER A CA 1
ATOM 1084 C C . SER A 1 132 ? -6.909 1.873 19.153 1.00 97.06 132 SER A C 1
ATOM 1086 O O . SER A 1 132 ? -8.077 1.663 18.830 1.00 97.06 132 SER A O 1
ATOM 1088 N N . ALA A 1 133 ? -6.114 2.673 18.436 1.00 95.62 133 ALA A N 1
ATOM 1089 C CA . ALA A 1 133 ? -6.568 3.407 17.255 1.00 95.62 133 ALA A CA 1
ATOM 1090 C C . ALA A 1 133 ? -6.971 2.479 16.094 1.00 95.62 133 ALA A C 1
ATOM 1092 O O . ALA A 1 133 ? -7.948 2.742 15.389 1.00 95.62 133 ALA A O 1
ATOM 1093 N N . VAL A 1 134 ? -6.251 1.367 15.901 1.00 95.19 134 VAL A N 1
ATOM 1094 C CA . VAL A 1 134 ? -6.618 0.337 14.915 1.00 95.19 134 VAL A CA 1
ATOM 1095 C C . VAL A 1 134 ? -7.962 -0.296 15.276 1.00 95.19 134 VAL A C 1
ATOM 1097 O O . VAL A 1 134 ? -8.841 -0.388 14.419 1.00 95.19 134 VAL A O 1
ATOM 1100 N N . GLN A 1 135 ? -8.151 -0.685 16.540 1.00 94.69 135 GLN A N 1
ATOM 1101 C CA . GLN A 1 135 ? -9.404 -1.276 17.019 1.00 94.69 135 GLN A CA 1
ATOM 1102 C C . GLN A 1 135 ? -10.589 -0.317 16.862 1.00 94.69 135 GLN A C 1
ATOM 1104 O O . GLN A 1 135 ? -11.643 -0.724 16.376 1.00 94.69 135 GLN A O 1
ATOM 1109 N N . GLU A 1 136 ? -10.410 0.961 17.206 1.00 93.44 136 GLU A N 1
ATOM 1110 C CA . GLU A 1 136 ? -11.439 1.991 17.038 1.00 93.44 136 GLU A CA 1
ATOM 1111 C C . GLU A 1 136 ? -11.821 2.168 15.563 1.00 93.44 136 GLU A C 1
ATOM 1113 O O . GLU A 1 136 ? -13.007 2.192 15.216 1.00 93.44 136 GLU A O 1
ATOM 1118 N N . LYS A 1 137 ? -10.829 2.224 14.665 1.00 91.25 137 LYS A N 1
ATOM 1119 C CA . LYS A 1 137 ? -11.089 2.332 13.227 1.00 91.25 137 LYS A CA 1
ATOM 1120 C C . LYS A 1 137 ? -11.858 1.135 12.679 1.00 91.25 137 LYS A C 1
ATOM 1122 O O . LYS A 1 137 ? -12.816 1.351 11.936 1.00 91.25 137 LYS A O 1
ATOM 1127 N N . ILE A 1 138 ? -11.489 -0.087 13.066 1.00 90.81 138 ILE A N 1
ATOM 1128 C CA . ILE A 1 138 ? -12.211 -1.307 12.674 1.00 90.81 138 ILE A CA 1
ATOM 1129 C C . ILE A 1 138 ? -13.654 -1.251 13.187 1.00 90.81 138 ILE A C 1
ATOM 1131 O O . ILE A 1 138 ? -14.588 -1.391 12.400 1.00 90.81 138 ILE A O 1
ATOM 1135 N N . ALA A 1 139 ? -13.853 -0.947 14.475 1.00 90.19 139 ALA A N 1
ATOM 1136 C CA . ALA A 1 139 ? -15.181 -0.866 15.087 1.00 90.19 139 ALA A CA 1
ATOM 1137 C C . ALA A 1 139 ? -16.081 0.192 14.427 1.00 90.19 139 ALA A C 1
ATOM 1139 O O . ALA A 1 139 ? -17.287 -0.005 14.294 1.00 90.19 139 ALA A O 1
ATOM 1140 N N . SER A 1 140 ? -15.497 1.302 13.969 1.00 86.75 140 SER A N 1
ATOM 1141 C CA . SER A 1 140 ? -16.225 2.362 13.266 1.00 86.75 140 SER A CA 1
ATOM 1142 C C . SER A 1 140 ? -16.656 1.994 11.837 1.00 86.75 140 SER A C 1
ATOM 1144 O O . SER A 1 140 ? -17.400 2.759 11.224 1.00 86.75 140 SER A O 1
ATOM 1146 N N . LYS A 1 141 ? -16.153 0.878 11.282 1.00 82.06 141 LYS A N 1
ATOM 1147 C CA . LYS A 1 141 ? -16.304 0.435 9.881 1.00 82.06 141 LYS A CA 1
ATOM 1148 C C . LYS A 1 141 ? -15.880 1.452 8.811 1.00 82.06 141 LYS A C 1
ATOM 1150 O O . LYS A 1 141 ? -16.085 1.210 7.623 1.00 82.06 141 LYS A O 1
ATOM 1155 N N . ARG A 1 142 ? -15.224 2.556 9.189 1.00 72.81 142 ARG A N 1
ATOM 1156 C CA . ARG A 1 142 ? -14.785 3.623 8.266 1.00 72.81 142 ARG A CA 1
ATOM 1157 C C . ARG A 1 142 ? -13.650 3.209 7.331 1.00 72.81 142 ARG A C 1
ATOM 1159 O O . ARG A 1 142 ? -13.381 3.913 6.372 1.00 72.81 142 ARG A O 1
ATOM 1166 N N . THR A 1 143 ? -12.990 2.092 7.622 1.00 74.31 143 THR A N 1
ATOM 1167 C CA . THR A 1 143 ? -11.854 1.554 6.855 1.00 74.31 143 THR A CA 1
ATOM 1168 C C . THR A 1 143 ? -12.239 0.411 5.926 1.00 74.31 143 THR A C 1
ATOM 1170 O O . THR A 1 143 ? -11.367 -0.186 5.292 1.00 74.31 143 THR A O 1
ATOM 1173 N N . THR A 1 144 ? -13.527 0.070 5.876 1.00 79.81 144 THR A N 1
ATOM 1174 C CA . THR A 1 144 ? -14.030 -1.016 5.037 1.00 79.81 144 THR A CA 1
ATOM 1175 C C . THR A 1 144 ? -13.857 -0.631 3.577 1.00 79.81 144 THR A C 1
ATOM 1177 O O . THR A 1 144 ? -14.281 0.448 3.159 1.00 79.81 144 THR A O 1
ATOM 1180 N N . LEU A 1 145 ? -13.224 -1.499 2.793 1.00 78.44 145 LEU A N 1
ATOM 1181 C CA . LEU A 1 145 ? -13.187 -1.317 1.350 1.00 78.44 145 LEU A CA 1
ATOM 1182 C C . LEU A 1 145 ? -14.610 -1.447 0.802 1.00 78.44 145 LEU A C 1
ATOM 1184 O O . LEU A 1 145 ? -15.312 -2.412 1.095 1.00 78.44 145 LEU A O 1
ATOM 1188 N N . VAL A 1 146 ? -15.018 -0.461 0.012 1.00 67.94 146 VAL A N 1
ATOM 1189 C CA . VAL A 1 146 ? -16.308 -0.449 -0.682 1.00 67.94 146 VAL A CA 1
ATOM 1190 C C . VAL A 1 146 ? -16.146 -0.929 -2.118 1.00 67.94 146 VAL A C 1
ATOM 1192 O O . VAL A 1 146 ? -15.046 -0.900 -2.682 1.00 67.94 146 VAL A O 1
ATOM 1195 N N . GLU A 1 147 ? -17.247 -1.388 -2.710 1.00 56.59 147 GLU A N 1
ATOM 1196 C CA . GLU A 1 147 ? -17.252 -1.810 -4.104 1.00 56.59 147 GLU A CA 1
ATOM 1197 C C . GLU A 1 147 ? -16.965 -0.620 -5.041 1.00 56.59 147 GLU A C 1
ATOM 1199 O O . GLU A 1 147 ? -17.426 0.499 -4.818 1.00 56.59 147 GLU A O 1
ATOM 1204 N N . GLU A 1 148 ? -16.246 -0.866 -6.141 1.00 46.22 148 GLU A N 1
ATOM 1205 C CA . GLU A 1 148 ? -15.981 0.141 -7.185 1.00 46.22 148 GLU A CA 1
ATOM 1206 C C . GLU A 1 148 ? -17.286 0.684 -7.819 1.00 46.22 148 GLU A C 1
ATOM 1208 O O . GLU A 1 148 ? -17.298 1.793 -8.342 1.00 46.22 148 GLU A O 1
ATOM 1213 N N . SER A 1 149 ? -18.401 -0.059 -7.725 1.00 40.62 149 SER A N 1
ATOM 1214 C CA . SER A 1 149 ? -19.741 0.348 -8.180 1.00 40.62 149 SER A CA 1
ATOM 1215 C C . SER A 1 149 ? -20.388 1.415 -7.278 1.00 40.62 149 SER A C 1
ATOM 1217 O O . SER A 1 149 ? -21.020 2.332 -7.795 1.00 40.62 149 SER A O 1
ATOM 1219 N N . GLU A 1 150 ? -20.183 1.389 -5.957 1.00 38.44 150 GLU A N 1
ATOM 1220 C CA . GLU A 1 150 ? -20.714 2.413 -5.039 1.00 38.44 150 GLU A CA 1
ATOM 1221 C C . GLU A 1 150 ? -19.923 3.730 -5.115 1.00 38.44 150 GLU A C 1
ATOM 1223 O O . GLU A 1 150 ? -20.460 4.808 -4.855 1.00 38.44 150 GLU A O 1
ATOM 1228 N N . LEU A 1 151 ? -18.676 3.673 -5.593 1.00 38.41 151 LEU A N 1
ATOM 1229 C CA . LEU A 1 151 ? -17.870 4.849 -5.937 1.00 38.41 151 LEU A CA 1
ATOM 1230 C C . LEU A 1 151 ? -18.379 5.589 -7.192 1.00 38.41 151 LEU A C 1
ATOM 1232 O O . LEU A 1 151 ? -17.933 6.703 -7.451 1.00 38.41 151 LEU A O 1
ATOM 1236 N N . THR A 1 152 ? -19.329 5.022 -7.950 1.00 36.94 152 THR A N 1
ATOM 1237 C CA . THR A 1 152 ? -19.929 5.682 -9.132 1.00 36.94 152 THR A CA 1
ATOM 1238 C C . THR A 1 152 ? -21.069 6.652 -8.799 1.00 36.94 152 THR A C 1
ATOM 1240 O O . THR A 1 152 ? -21.461 7.444 -9.656 1.00 36.94 152 THR A O 1
ATOM 1243 N N . HIS A 1 153 ? -21.570 6.659 -7.555 1.00 38.66 153 HIS A N 1
ATOM 1244 C CA . HIS A 1 153 ? -22.628 7.580 -7.107 1.00 38.66 153 HIS A CA 1
ATOM 1245 C C . HIS A 1 153 ? -22.151 8.703 -6.180 1.00 38.66 153 HIS A C 1
ATOM 1247 O O . HIS A 1 153 ? -22.928 9.597 -5.840 1.00 38.66 153 HIS A O 1
ATOM 1253 N N . VAL A 1 154 ? -20.864 8.728 -5.838 1.00 33.53 154 VAL A N 1
ATOM 1254 C CA . VAL A 1 154 ? -20.225 9.916 -5.278 1.00 33.53 154 VAL A CA 1
ATOM 1255 C C . VAL A 1 154 ? -19.622 10.659 -6.458 1.00 33.53 154 VAL A C 1
ATOM 1257 O O . VAL A 1 154 ? -18.700 10.157 -7.095 1.00 33.53 154 VAL A O 1
ATOM 1260 N N . ALA A 1 155 ? -20.178 11.830 -6.782 1.00 32.88 155 ALA A N 1
ATOM 1261 C CA . ALA A 1 155 ? -19.587 12.749 -7.750 1.00 32.88 155 ALA A CA 1
ATOM 1262 C C . ALA A 1 155 ? -18.070 12.777 -7.550 1.00 32.88 155 ALA A C 1
ATOM 1264 O O . ALA A 1 155 ? -17.629 13.065 -6.438 1.00 32.88 155 ALA A O 1
ATOM 1265 N N . ALA A 1 156 ? -17.311 12.436 -8.595 1.00 32.09 156 ALA A N 1
ATOM 1266 C CA . ALA A 1 156 ? -15.861 12.342 -8.551 1.00 32.09 156 ALA A CA 1
ATOM 1267 C C . ALA A 1 156 ? -15.277 13.598 -7.885 1.00 32.09 156 ALA A C 1
ATOM 1269 O O . ALA A 1 156 ? -15.291 14.673 -8.494 1.00 32.09 156 ALA A O 1
ATOM 1270 N N . PRO A 1 157 ? -14.750 13.522 -6.652 1.00 45.09 157 PRO A N 1
ATOM 1271 C CA . PRO A 1 157 ? -13.904 14.573 -6.154 1.00 45.09 157 PRO A CA 1
ATOM 1272 C C . PRO A 1 157 ? -12.512 14.190 -6.619 1.00 45.09 157 PRO A C 1
ATOM 1274 O O . PRO A 1 157 ? -11.790 13.525 -5.901 1.00 45.09 157 PRO A O 1
ATOM 1277 N N . ASP A 1 158 ? -12.218 14.519 -7.870 1.00 40.25 158 ASP A N 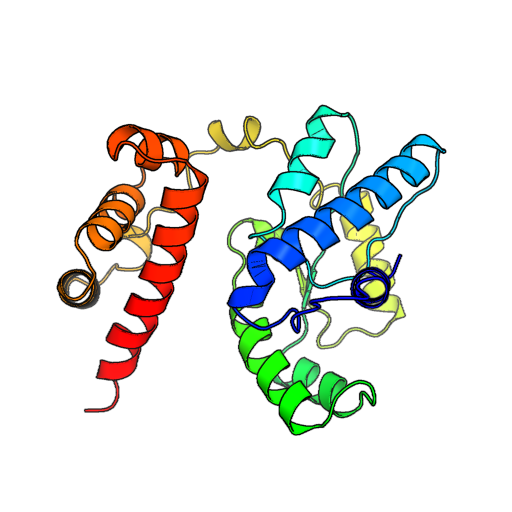1
ATOM 1278 C CA . ASP A 1 158 ? -10.867 14.750 -8.368 1.00 40.25 158 ASP A CA 1
ATOM 1279 C C . ASP A 1 158 ? -11.034 15.479 -9.693 1.00 40.25 158 ASP A C 1
ATOM 1281 O O . ASP A 1 158 ? -10.961 14.915 -10.781 1.00 40.25 158 ASP A O 1
ATOM 1285 N N . ASN A 1 159 ? -11.358 16.762 -9.557 1.00 39.25 159 ASN A N 1
ATOM 1286 C CA . ASN A 1 159 ? -11.167 17.753 -10.593 1.00 39.25 159 ASN A CA 1
ATOM 1287 C C . ASN A 1 159 ? -9.696 18.190 -10.501 1.00 39.25 159 ASN A C 1
ATOM 1289 O O . ASN A 1 159 ? -9.382 18.984 -9.613 1.00 39.25 159 ASN A O 1
ATOM 1293 N N . PRO A 1 160 ? -8.784 17.755 -11.387 1.00 42.91 160 PRO A N 1
ATOM 1294 C CA . PRO A 1 160 ? -7.387 18.196 -11.336 1.00 42.91 160 PRO A CA 1
ATOM 1295 C C . PRO A 1 160 ? -7.260 19.685 -11.669 1.00 42.91 160 PRO A C 1
ATOM 1297 O O . PRO A 1 160 ? -6.238 20.321 -11.438 1.00 42.91 160 PRO A O 1
ATOM 1300 N N . THR A 1 161 ? -8.333 20.280 -12.190 1.00 43.78 161 THR A N 1
ATOM 1301 C CA . THR A 1 161 ? -8.432 21.718 -12.391 1.00 43.78 161 THR A CA 1
ATOM 1302 C C . THR A 1 161 ? -8.582 22.497 -11.085 1.00 43.78 161 THR A C 1
ATOM 1304 O O . THR A 1 161 ? -8.366 23.706 -11.099 1.00 43.78 161 THR A O 1
ATOM 1307 N N . LYS A 1 162 ? -8.941 21.851 -9.965 1.00 44.41 162 LYS A N 1
ATOM 1308 C CA . LYS A 1 162 ? -9.026 22.521 -8.658 1.00 44.41 162 LYS A CA 1
ATOM 1309 C C . LYS A 1 162 ? -7.685 22.645 -7.930 1.00 44.41 162 LYS A C 1
ATOM 1311 O O . LYS A 1 162 ? -7.624 23.413 -6.983 1.00 44.41 162 LYS A O 1
ATOM 1316 N N . GLU A 1 163 ? -6.622 21.978 -8.384 1.00 44.34 163 GLU A N 1
ATOM 1317 C CA . GLU A 1 163 ? -5.266 22.191 -7.841 1.00 44.34 163 GLU A CA 1
ATOM 1318 C C . GLU A 1 163 ? -4.509 23.334 -8.526 1.00 44.34 163 GLU A C 1
ATOM 1320 O O . GLU A 1 163 ? -3.477 23.766 -8.029 1.00 44.34 163 GLU A O 1
ATOM 1325 N N . PHE A 1 164 ? -5.034 23.873 -9.628 1.00 46.97 164 PHE A N 1
ATOM 1326 C CA . PHE A 1 164 ? -4.408 24.982 -10.338 1.00 46.97 164 PHE A CA 1
ATOM 1327 C C . PHE A 1 164 ? -5.345 26.186 -10.407 1.00 46.97 164 PHE A C 1
ATOM 1329 O O . PHE A 1 164 ? -5.889 26.528 -11.463 1.00 46.97 164 PHE A O 1
ATOM 1336 N N . GLU A 1 165 ? -5.531 26.852 -9.268 1.00 49.78 165 GLU A N 1
ATOM 1337 C CA . GLU A 1 165 ? -6.224 28.145 -9.210 1.00 49.78 165 GLU A CA 1
ATOM 1338 C C . GLU A 1 165 ? -5.462 29.228 -10.003 1.00 49.78 165 GLU A C 1
ATOM 1340 O O . GLU A 1 165 ? -6.052 30.218 -10.443 1.00 49.78 165 GLU A O 1
ATOM 1345 N N . ASN A 1 166 ? -4.166 29.016 -10.276 1.00 55.66 166 ASN A N 1
ATOM 1346 C CA . ASN A 1 166 ? -3.291 29.993 -10.907 1.00 55.66 166 ASN A CA 1
ATOM 1347 C C . ASN A 1 166 ? -3.060 29.716 -12.409 1.00 55.66 166 ASN A C 1
ATOM 1349 O O . ASN A 1 166 ? -2.626 28.640 -12.830 1.00 55.66 166 ASN A O 1
ATOM 1353 N N . ARG A 1 167 ? -3.297 30.726 -13.260 1.00 57.38 167 ARG A N 1
ATOM 1354 C CA . ARG A 1 167 ? -3.136 30.637 -14.731 1.00 57.38 167 ARG A CA 1
ATOM 1355 C C . ARG A 1 167 ? -1.730 30.186 -15.148 1.00 57.38 167 ARG A C 1
ATOM 1357 O O . ARG A 1 167 ? -1.582 29.527 -16.177 1.00 57.38 167 ARG A O 1
ATOM 1364 N N . GLN A 1 168 ? -0.716 30.553 -14.367 1.00 60.19 168 GLN A N 1
ATOM 1365 C CA . GLN A 1 168 ? 0.684 30.213 -14.628 1.00 60.19 168 GLN A CA 1
ATOM 1366 C C . GLN A 1 168 ? 0.967 28.719 -14.456 1.00 60.19 168 GLN A C 1
ATOM 1368 O O . GLN A 1 168 ? 1.649 28.130 -15.290 1.00 60.19 168 GLN A O 1
ATOM 1373 N N . GLU A 1 169 ? 0.388 28.082 -13.443 1.00 63.16 169 GLU A N 1
ATOM 1374 C CA . GLU A 1 169 ? 0.637 26.671 -13.150 1.00 63.16 169 GLU A CA 1
ATOM 1375 C C . GLU A 1 169 ? -0.075 25.757 -14.159 1.00 63.16 169 GLU A C 1
ATOM 1377 O O . GLU A 1 169 ? 0.523 24.807 -14.665 1.00 63.16 169 GLU A O 1
ATOM 1382 N N . ARG A 1 170 ? -1.302 26.117 -14.584 1.00 67.19 170 ARG A N 1
ATOM 1383 C CA . ARG A 1 170 ? -1.978 25.437 -15.712 1.00 67.19 170 ARG A CA 1
ATOM 1384 C C . ARG A 1 170 ? -1.141 25.533 -16.983 1.00 67.19 170 ARG A C 1
ATOM 1386 O O . ARG A 1 170 ? -1.021 24.559 -17.720 1.00 67.19 170 ARG A O 1
ATOM 1393 N N . PHE A 1 171 ? -0.551 26.699 -17.245 1.00 69.62 171 PHE A N 1
ATOM 1394 C CA . PHE A 1 171 ? 0.300 26.896 -18.416 1.00 69.62 171 PHE A CA 1
ATOM 1395 C C . PHE A 1 171 ? 1.583 26.050 -18.351 1.00 69.62 171 PHE A C 1
ATOM 1397 O O . PHE A 1 171 ? 1.965 25.453 -19.359 1.00 69.62 171 PHE A O 1
ATOM 1404 N N . ALA A 1 172 ? 2.216 25.946 -17.177 1.00 77.69 172 ALA A N 1
ATOM 1405 C CA . ALA A 1 172 ? 3.390 25.099 -16.955 1.00 77.69 172 ALA A CA 1
ATOM 1406 C C . ALA A 1 172 ? 3.071 23.608 -17.156 1.00 77.69 172 ALA A C 1
ATOM 1408 O O . ALA A 1 172 ? 3.786 22.923 -17.889 1.00 77.69 172 ALA A O 1
ATOM 1409 N N . LEU A 1 173 ? 1.947 23.132 -16.610 1.00 78.56 173 LEU A N 1
ATOM 1410 C CA . LEU A 1 173 ? 1.473 21.762 -16.808 1.00 78.56 173 LEU A CA 1
ATOM 1411 C C . LEU A 1 173 ? 1.273 21.440 -18.294 1.00 78.56 173 LEU A C 1
ATOM 1413 O O . LEU A 1 173 ? 1.823 20.459 -18.795 1.00 78.56 173 LEU A O 1
ATOM 1417 N N . TYR A 1 174 ? 0.531 22.282 -19.023 1.00 79.12 174 TYR A N 1
ATOM 1418 C CA . TYR A 1 174 ? 0.273 22.044 -20.445 1.00 79.12 174 TYR A CA 1
ATOM 1419 C C . TYR A 1 174 ? 1.545 22.107 -21.296 1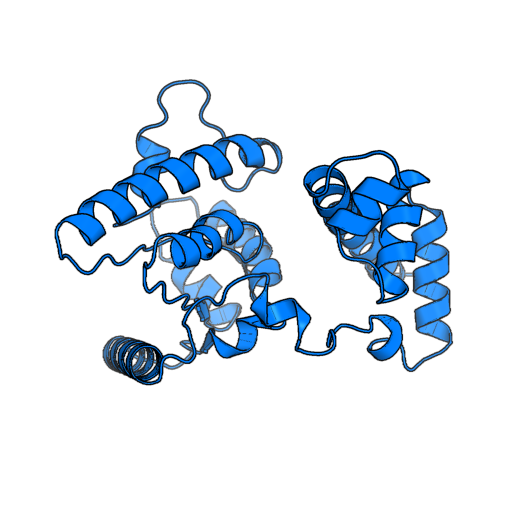.00 79.12 174 TYR A C 1
ATOM 1421 O O . TYR A 1 174 ? 1.633 21.385 -22.288 1.00 79.12 174 TYR A O 1
ATOM 1429 N N . ARG A 1 175 ? 2.550 22.910 -20.912 1.00 80.81 175 ARG A N 1
ATOM 1430 C CA . ARG A 1 175 ? 3.874 22.897 -21.556 1.00 80.81 175 ARG A CA 1
ATOM 1431 C C . ARG A 1 175 ? 4.649 21.615 -21.265 1.00 80.81 175 ARG A C 1
ATOM 1433 O O . ARG A 1 175 ? 5.198 21.036 -22.199 1.00 80.81 175 ARG A O 1
ATOM 1440 N N . ALA A 1 176 ? 4.659 21.144 -20.022 1.00 83.81 176 ALA A N 1
ATOM 1441 C CA . ALA A 1 176 ? 5.304 19.885 -19.655 1.00 83.81 176 ALA A CA 1
ATOM 1442 C C . ALA A 1 176 ? 4.664 18.685 -20.376 1.00 83.81 176 ALA A C 1
ATOM 1444 O O . ALA A 1 176 ? 5.365 17.807 -20.876 1.00 83.81 176 ALA A O 1
ATOM 1445 N N . MET A 1 177 ? 3.338 18.691 -20.538 1.00 83.38 177 MET A N 1
ATOM 1446 C CA . MET A 1 177 ? 2.605 17.664 -21.283 1.00 83.38 177 MET A CA 1
ATOM 1447 C C . MET A 1 177 ? 3.016 17.558 -22.756 1.00 83.38 177 MET A C 1
ATOM 1449 O O . MET A 1 177 ? 2.926 16.469 -23.317 1.00 83.38 177 MET A O 1
ATOM 1453 N N . GLN A 1 178 ? 3.505 18.633 -23.388 1.00 85.50 178 GLN A N 1
ATOM 1454 C CA . GLN A 1 178 ? 4.005 18.571 -24.771 1.00 85.50 178 GLN A CA 1
ATOM 1455 C C . GLN A 1 178 ? 5.294 17.756 -24.918 1.00 85.50 178 GLN A C 1
ATOM 1457 O O . GLN A 1 178 ? 5.627 17.352 -26.028 1.00 85.50 178 GLN A O 1
ATOM 1462 N N . GLN A 1 179 ? 6.016 17.514 -23.822 1.00 86.44 179 GLN A N 1
ATOM 1463 C CA . GLN A 1 179 ? 7.235 16.702 -23.818 1.00 86.44 179 GLN A CA 1
ATOM 1464 C C . GLN A 1 179 ? 6.942 15.205 -23.634 1.00 86.44 179 GLN A C 1
ATOM 1466 O O . GLN A 1 179 ? 7.845 14.374 -23.727 1.00 86.44 179 GLN A O 1
ATOM 1471 N N . LEU A 1 180 ? 5.687 14.848 -23.352 1.00 89.06 180 LEU A N 1
ATOM 1472 C CA . LEU A 1 180 ? 5.251 13.462 -23.272 1.00 89.06 180 LEU A CA 1
ATOM 1473 C C . LEU A 1 180 ? 4.974 12.910 -24.669 1.00 89.06 180 LEU A C 1
ATOM 1475 O O . LEU A 1 180 ? 4.629 13.638 -25.600 1.00 89.06 180 LEU A O 1
ATOM 1479 N N . ASP A 1 181 ? 5.072 11.593 -24.800 1.00 92.69 181 ASP A N 1
ATOM 1480 C CA . ASP A 1 181 ? 4.636 10.921 -26.014 1.00 92.69 181 ASP A CA 1
ATOM 1481 C C . ASP A 1 181 ? 3.104 11.021 -26.175 1.00 92.69 181 ASP A C 1
ATOM 1483 O O . ASP A 1 181 ? 2.367 11.167 -25.193 1.00 92.69 181 ASP A O 1
ATOM 1487 N N . ALA A 1 182 ? 2.636 10.960 -27.425 1.00 88.50 182 ALA A N 1
ATOM 1488 C CA . ALA A 1 182 ? 1.257 11.276 -27.799 1.00 88.50 182 ALA A CA 1
ATOM 1489 C C . ALA A 1 182 ? 0.210 10.491 -26.995 1.00 88.50 182 ALA A C 1
ATOM 1491 O O . ALA A 1 182 ? -0.735 11.087 -26.487 1.00 88.50 182 ALA A O 1
ATOM 1492 N N . GLU A 1 183 ? 0.411 9.185 -26.819 1.00 89.81 183 GLU A N 1
ATOM 1493 C CA . GLU A 1 183 ? -0.522 8.328 -26.086 1.00 89.81 183 GLU A CA 1
ATOM 1494 C C . GLU A 1 183 ? -0.547 8.663 -24.586 1.00 89.81 183 GLU A C 1
ATOM 1496 O O . GLU A 1 183 ? -1.611 8.680 -23.972 1.00 89.81 183 GLU A O 1
ATOM 1501 N N . THR A 1 184 ? 0.602 8.977 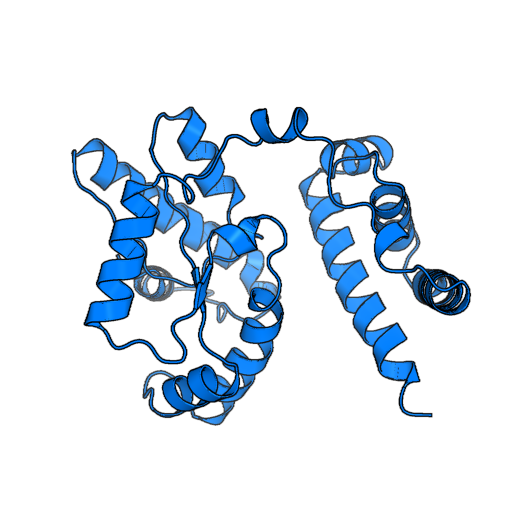-23.973 1.00 88.44 184 THR A N 1
ATOM 1502 C CA . THR A 1 184 ? 0.636 9.415 -22.564 1.00 88.44 184 THR A CA 1
ATOM 1503 C C . THR A 1 184 ? -0.070 10.751 -22.390 1.00 88.44 184 THR A C 1
ATOM 1505 O O . THR A 1 184 ? -0.845 10.928 -21.451 1.00 88.44 184 THR A O 1
ATOM 1508 N N . ARG A 1 185 ? 0.196 11.695 -23.294 1.00 90.06 185 ARG A N 1
ATOM 1509 C CA . ARG A 1 185 ? -0.406 13.026 -23.265 1.00 90.06 185 ARG A CA 1
ATOM 1510 C C . ARG A 1 185 ? -1.931 12.952 -23.370 1.00 90.06 185 ARG A C 1
ATOM 1512 O O . ARG A 1 185 ? -2.609 13.642 -22.614 1.00 90.06 185 ARG A O 1
ATOM 1519 N N . GLU A 1 186 ? -2.450 12.097 -24.249 1.00 88.31 186 GLU A N 1
ATOM 1520 C CA . GLU A 1 186 ? -3.890 11.908 -24.462 1.00 88.31 186 GLU A CA 1
ATOM 1521 C C . GLU A 1 186 ? -4.577 11.305 -23.230 1.00 88.31 186 GLU A C 1
ATOM 1523 O O . GLU A 1 186 ? -5.581 11.831 -22.752 1.00 88.31 186 GLU A O 1
ATOM 1528 N N . VAL A 1 187 ? -3.977 10.264 -22.639 1.00 89.06 187 VAL A N 1
ATOM 1529 C CA . VAL A 1 187 ? -4.463 9.651 -21.392 1.00 89.06 187 VAL A CA 1
ATOM 1530 C C . VAL A 1 187 ? -4.541 10.681 -20.263 1.00 89.06 187 VAL A C 1
ATOM 1532 O O . VAL A 1 187 ? -5.529 10.726 -19.530 1.00 89.06 187 VAL A O 1
ATOM 1535 N N . ILE A 1 188 ? -3.514 11.524 -20.117 1.00 84.69 188 ILE A N 1
ATOM 1536 C CA . ILE A 1 188 ? -3.518 12.585 -19.106 1.00 84.69 188 ILE A CA 1
ATOM 1537 C C . ILE A 1 188 ? -4.586 13.629 -19.430 1.00 84.69 188 ILE A C 1
ATOM 1539 O O . ILE A 1 188 ? -5.339 13.986 -18.534 1.00 84.69 188 ILE A O 1
ATOM 1543 N N . HIS A 1 189 ? -4.706 14.089 -20.679 1.00 81.81 189 HIS A N 1
ATOM 1544 C CA . HIS A 1 189 ? -5.736 15.057 -21.075 1.00 81.81 189 HIS A CA 1
ATOM 1545 C C . HIS A 1 189 ? -7.150 14.579 -20.744 1.00 81.81 189 HIS A C 1
ATOM 1547 O O . HIS A 1 189 ? -7.907 15.312 -20.107 1.00 81.81 189 HIS A O 1
ATOM 1553 N N . LEU A 1 190 ? -7.487 13.350 -21.137 1.00 83.19 190 LEU A N 1
ATOM 1554 C CA . LEU A 1 190 ? -8.803 12.766 -20.888 1.00 83.19 190 LEU A CA 1
ATOM 1555 C C . LEU A 1 190 ? -9.063 12.594 -19.391 1.00 83.19 190 LEU A C 1
ATOM 1557 O O . LEU A 1 190 ? -10.168 12.852 -18.918 1.00 83.19 190 LEU A O 1
ATOM 1561 N N . ARG A 1 191 ? -8.036 12.231 -18.615 1.00 82.62 191 ARG A N 1
ATOM 1562 C CA . ARG A 1 191 ? -8.178 12.121 -17.162 1.00 82.62 191 ARG A CA 1
ATOM 1563 C C . ARG A 1 191 ? -8.295 13.485 -16.471 1.00 82.62 191 ARG A C 1
ATOM 1565 O O . ARG A 1 191 ? -9.062 13.603 -15.521 1.00 82.62 191 ARG A O 1
ATOM 1572 N N . LEU A 1 192 ? -7.595 14.513 -16.960 1.00 72.44 192 LEU A N 1
ATOM 1573 C CA . LEU A 1 192 ? -7.691 15.894 -16.465 1.00 72.44 192 LEU A CA 1
ATOM 1574 C C . LEU A 1 192 ? -9.050 16.541 -16.766 1.00 72.44 192 LEU A C 1
ATOM 1576 O O . LEU A 1 192 ? -9.474 17.412 -16.011 1.00 72.44 192 LEU A O 1
ATOM 1580 N N . ALA A 1 193 ? -9.736 16.110 -17.829 1.00 69.38 193 ALA A N 1
ATOM 1581 C CA . ALA A 1 193 ? -11.087 16.566 -18.153 1.00 69.38 193 ALA A CA 1
ATOM 1582 C C . ALA A 1 193 ? -12.136 16.148 -17.100 1.00 69.38 193 ALA A C 1
ATOM 1584 O O . ALA A 1 193 ? -13.197 16.756 -17.040 1.00 69.38 193 ALA A O 1
ATOM 1585 N N . GLY A 1 194 ? -11.826 15.164 -16.244 1.00 57.22 194 GLY A N 1
ATOM 1586 C CA . GLY A 1 194 ? -12.621 14.790 -15.066 1.00 57.22 194 GLY A CA 1
ATOM 1587 C C . GLY A 1 194 ? -13.694 13.724 -15.310 1.00 57.22 194 GLY A C 1
ATOM 1588 O O . GLY A 1 194 ? -13.992 12.961 -14.392 1.00 57.22 194 GLY A O 1
ATOM 1589 N N . ASP A 1 195 ? -14.186 13.587 -16.543 1.00 67.56 195 ASP A N 1
ATOM 1590 C CA . ASP A 1 195 ? -15.391 12.796 -16.847 1.00 67.56 195 ASP A CA 1
ATOM 1591 C C . ASP A 1 195 ? -15.134 11.342 -17.297 1.00 67.56 195 ASP A C 1
ATOM 1593 O O . ASP A 1 195 ? -16.080 10.575 -17.452 1.00 67.56 195 ASP A O 1
ATOM 1597 N N . PHE A 1 196 ? -13.875 10.928 -17.493 1.00 75.75 196 PHE A N 1
ATOM 1598 C CA . PHE A 1 196 ? -13.546 9.610 -18.067 1.00 75.75 196 PHE A CA 1
ATOM 1599 C C . PHE A 1 196 ? -12.795 8.699 -17.094 1.00 75.75 196 PHE A C 1
ATOM 1601 O O . PHE A 1 196 ? -11.675 9.016 -16.681 1.00 75.75 196 PHE A O 1
ATOM 1608 N N . SER A 1 197 ? -13.362 7.538 -16.752 1.00 83.81 197 SER A N 1
ATOM 1609 C CA . SER A 1 197 ? -12.659 6.502 -15.982 1.00 83.81 197 SER A CA 1
ATOM 1610 C C . SER A 1 197 ? -11.495 5.902 -16.786 1.00 83.81 197 SER A C 1
ATOM 1612 O O . SER A 1 197 ? -11.426 6.040 -18.004 1.00 83.81 197 SER A O 1
ATOM 1614 N N . PHE A 1 198 ? -10.571 5.176 -16.142 1.00 81.44 198 PHE A N 1
ATOM 1615 C CA . PHE A 1 198 ? -9.506 4.476 -16.885 1.00 81.44 198 PHE A CA 1
ATOM 1616 C C . PHE A 1 198 ? -10.047 3.441 -17.872 1.00 81.44 198 PHE A C 1
ATOM 1618 O O . PHE A 1 198 ? -9.370 3.130 -18.849 1.00 81.44 198 PHE A O 1
ATOM 1625 N N . ARG A 1 199 ? -11.250 2.914 -17.620 1.00 80.69 199 ARG A N 1
ATOM 1626 C CA . ARG A 1 199 ? -11.923 2.014 -18.550 1.00 80.69 199 ARG A CA 1
ATOM 1627 C C . ARG A 1 199 ? -12.380 2.789 -19.774 1.00 80.69 199 ARG A C 1
ATOM 1629 O O . ARG A 1 199 ? -11.970 2.429 -20.865 1.00 80.69 199 ARG A O 1
ATOM 1636 N N . ASP A 1 200 ? -13.085 3.902 -19.571 1.00 81.75 200 ASP A N 1
ATOM 1637 C CA . ASP A 1 200 ? -13.542 4.766 -20.667 1.00 81.75 200 ASP A CA 1
ATOM 1638 C C . ASP A 1 200 ? -12.360 5.272 -21.501 1.00 81.75 200 ASP A C 1
ATOM 1640 O O . ASP A 1 200 ? -12.409 5.252 -22.723 1.00 81.75 200 ASP A O 1
ATOM 1644 N N . ILE A 1 201 ? -11.261 5.673 -20.855 1.00 87.88 201 ILE A N 1
ATOM 1645 C CA . ILE A 1 201 ? -10.036 6.109 -21.541 1.00 87.88 201 ILE A CA 1
ATOM 1646 C C . ILE A 1 201 ? -9.417 4.958 -22.341 1.00 87.88 201 ILE A C 1
ATOM 1648 O O . ILE A 1 201 ? -8.979 5.170 -23.469 1.00 87.88 201 ILE A O 1
ATOM 1652 N N . GLY A 1 202 ? -9.363 3.752 -21.769 1.00 89.19 202 GLY A N 1
ATOM 1653 C CA . GLY A 1 202 ? -8.922 2.557 -22.484 1.00 89.19 202 GLY A CA 1
ATOM 1654 C C . GLY A 1 202 ? -9.780 2.314 -23.722 1.00 89.19 202 GLY A C 1
ATOM 1655 O O . GLY A 1 202 ? -9.246 2.246 -24.825 1.00 89.19 202 GLY A O 1
ATOM 1656 N N . ASP A 1 203 ? -11.100 2.296 -23.558 1.00 90.81 203 ASP A N 1
ATOM 1657 C CA . ASP A 1 203 ? -12.058 2.049 -24.634 1.00 90.81 203 ASP A CA 1
ATOM 1658 C C . ASP A 1 203 ? -11.976 3.122 -25.738 1.00 90.81 203 ASP A C 1
ATOM 1660 O O . ASP A 1 203 ? -11.931 2.784 -26.921 1.00 90.81 203 ASP A O 1
ATOM 1664 N N . ILE A 1 204 ? -11.868 4.407 -25.372 1.00 91.94 204 ILE A N 1
ATOM 1665 C CA . ILE A 1 204 ? -11.702 5.538 -26.306 1.00 91.94 204 ILE A CA 1
ATOM 1666 C C . ILE A 1 204 ? -10.414 5.403 -27.122 1.00 91.94 204 ILE A C 1
ATOM 1668 O O . ILE A 1 204 ? -10.401 5.698 -28.317 1.00 91.94 204 ILE A O 1
ATOM 1672 N N . LEU A 1 205 ? -9.328 4.972 -26.480 1.00 91.44 205 LEU A N 1
ATOM 1673 C CA . LEU A 1 205 ? -8.009 4.876 -27.103 1.00 91.44 205 LEU A CA 1
ATOM 1674 C C . LEU A 1 205 ? -7.730 3.497 -27.719 1.00 91.44 205 LEU A C 1
ATOM 1676 O O . LEU A 1 205 ? -6.648 3.289 -28.258 1.00 91.44 205 LEU A O 1
ATOM 1680 N N . GLY A 1 206 ? -8.683 2.560 -27.674 1.00 93.56 206 GLY A N 1
ATOM 1681 C CA . GLY A 1 206 ? -8.523 1.213 -28.233 1.00 93.56 206 GLY A CA 1
ATOM 1682 C C . GLY A 1 206 ? -7.572 0.312 -27.434 1.00 93.56 206 GLY A C 1
ATOM 1683 O O . GLY A 1 206 ? -6.917 -0.566 -27.998 1.00 93.56 206 GLY A O 1
ATOM 1684 N N . HIS A 1 207 ? -7.482 0.523 -26.122 1.00 95.94 207 HIS A N 1
ATOM 1685 C CA . HIS A 1 207 ? -6.580 -0.166 -25.204 1.00 95.94 207 HIS A CA 1
ATOM 1686 C C . HIS A 1 207 ? -7.296 -0.678 -23.943 1.00 95.94 207 HIS A C 1
ATOM 1688 O O . HIS A 1 207 ? -8.459 -0.392 -23.689 1.00 95.94 207 HIS A O 1
ATOM 1694 N N . SER A 1 208 ? -6.593 -1.457 -23.114 1.00 83.50 208 SER A N 1
ATOM 1695 C CA . SER A 1 208 ? -7.158 -1.954 -21.856 1.00 83.50 208 SER A CA 1
ATOM 1696 C C . SER A 1 208 ? -7.181 -0.884 -20.758 1.00 83.50 208 SER A C 1
ATOM 1698 O O . SER A 1 208 ? -6.336 0.012 -20.710 1.00 83.50 208 SER A O 1
ATOM 1700 N N . GLU A 1 209 ? -8.089 -1.039 -19.791 1.00 81.94 209 GLU A N 1
ATOM 1701 C CA . GLU A 1 209 ? -8.132 -0.218 -18.569 1.00 81.94 209 GLU A CA 1
ATOM 1702 C C . GLU A 1 209 ? -6.767 -0.183 -17.847 1.00 81.94 209 GLU A C 1
ATOM 1704 O O . GLU A 1 209 ? -6.330 0.855 -17.346 1.00 81.94 209 GLU A O 1
ATOM 1709 N N . VAL A 1 210 ? -6.063 -1.322 -17.813 1.00 65.62 210 VAL A N 1
ATOM 1710 C CA . VAL A 1 210 ? -4.734 -1.448 -17.192 1.00 65.62 210 VAL A CA 1
ATOM 1711 C C . VAL A 1 210 ? -3.696 -0.628 -17.955 1.00 65.62 210 VAL A C 1
ATOM 1713 O O . VAL A 1 210 ? -2.892 0.061 -17.332 1.00 65.62 210 VAL A O 1
ATOM 1716 N N . TRP A 1 211 ? -3.734 -0.647 -19.290 1.00 93.88 211 TRP A N 1
ATOM 1717 C CA . TRP A 1 211 ? -2.852 0.169 -20.123 1.00 93.88 211 TRP A CA 1
ATOM 1718 C C . TRP A 1 211 ? -3.055 1.663 -19.845 1.00 93.88 211 TRP A C 1
ATOM 1720 O O . TRP A 1 211 ? -2.079 2.365 -19.573 1.00 93.88 211 TRP A O 1
ATOM 1730 N N . ALA A 1 212 ? -4.309 2.129 -19.810 1.00 82.44 212 ALA A N 1
ATOM 1731 C CA . ALA A 1 212 ? -4.631 3.532 -19.547 1.00 82.44 212 ALA A CA 1
ATOM 1732 C C . ALA A 1 212 ? -4.152 3.957 -18.151 1.00 82.44 212 ALA A C 1
ATOM 1734 O O . ALA A 1 212 ? -3.514 4.998 -17.990 1.00 82.44 212 ALA A O 1
ATOM 1735 N N . ARG A 1 213 ? -4.373 3.103 -17.144 1.00 75.56 213 ARG A N 1
ATOM 1736 C CA . ARG A 1 213 ? -3.934 3.329 -15.762 1.00 75.56 213 ARG A CA 1
ATOM 1737 C C . ARG A 1 213 ? -2.409 3.415 -15.649 1.00 75.56 213 ARG A C 1
ATOM 1739 O O . ARG A 1 213 ? -1.888 4.381 -15.096 1.00 75.56 213 ARG A O 1
ATOM 1746 N N . VAL A 1 214 ? -1.678 2.444 -16.202 1.00 70.25 214 VAL A N 1
ATOM 1747 C CA . VAL A 1 214 ? -0.202 2.418 -16.177 1.00 70.25 214 VAL A CA 1
ATOM 1748 C C . VAL A 1 214 ? 0.373 3.654 -16.860 1.00 70.25 214 VAL A C 1
ATOM 1750 O O . VAL A 1 214 ? 1.296 4.292 -16.348 1.00 70.25 214 VAL A O 1
ATOM 1753 N N . ARG A 1 215 ? -0.181 4.006 -18.019 1.00 88.62 215 ARG A N 1
ATOM 1754 C CA . ARG A 1 215 ? 0.289 5.129 -18.821 1.00 88.62 215 ARG A CA 1
ATOM 1755 C C . ARG A 1 215 ? 0.019 6.467 -18.132 1.00 88.62 215 ARG A C 1
ATOM 1757 O O . ARG A 1 215 ? 0.905 7.318 -18.118 1.00 88.62 215 ARG A O 1
ATOM 1764 N N . PHE A 1 216 ? -1.125 6.608 -17.462 1.00 87.69 216 PHE A N 1
ATOM 1765 C CA . PHE A 1 216 ? -1.434 7.772 -16.634 1.00 87.69 216 PHE A CA 1
ATOM 1766 C C . PHE A 1 216 ? -0.409 7.975 -15.511 1.00 87.69 216 PHE A C 1
ATOM 1768 O O . PHE A 1 216 ? 0.172 9.054 -15.404 1.00 87.69 216 PHE A O 1
ATOM 1775 N N . TYR A 1 217 ? -0.131 6.946 -14.700 1.00 76.69 217 TYR A N 1
ATOM 1776 C CA . TYR A 1 217 ? 0.793 7.090 -13.567 1.00 76.69 217 TYR A CA 1
ATOM 1777 C C . TYR A 1 217 ? 2.241 7.338 -14.008 1.00 76.69 217 TYR A C 1
ATOM 1779 O O . TYR A 1 217 ? 2.896 8.220 -13.453 1.00 76.69 217 TYR A O 1
ATOM 1787 N N . ARG A 1 218 ? 2.721 6.651 -15.055 1.00 77.94 218 ARG A N 1
ATOM 1788 C CA . ARG A 1 218 ? 4.048 6.918 -15.648 1.00 77.94 218 ARG A CA 1
ATOM 1789 C C . ARG A 1 218 ? 4.145 8.331 -16.215 1.00 77.94 218 ARG A C 1
ATOM 1791 O O . ARG A 1 218 ? 5.173 8.992 -16.092 1.00 77.94 218 ARG A O 1
ATOM 1798 N N . GLY A 1 219 ? 3.074 8.795 -16.848 1.00 83.38 219 GLY A N 1
ATOM 1799 C CA . GLY A 1 219 ? 2.969 10.151 -17.357 1.00 83.38 219 GLY A CA 1
ATOM 1800 C C . GLY A 1 219 ? 3.005 11.198 -16.249 1.00 83.38 219 GLY A C 1
ATOM 1801 O O . GLY A 1 219 ? 3.754 12.167 -16.354 1.00 83.38 219 GLY A O 1
ATOM 1802 N N . LYS A 1 220 ? 2.280 10.962 -15.150 1.00 80.31 220 LYS A N 1
ATOM 1803 C CA . LYS A 1 220 ? 2.302 11.820 -13.961 1.00 80.31 220 LYS A CA 1
ATOM 1804 C C . LYS A 1 220 ? 3.707 11.914 -13.362 1.00 80.31 220 LYS A C 1
ATOM 1806 O O . LYS A 1 220 ? 4.170 13.012 -13.082 1.00 80.31 220 LYS A O 1
ATOM 1811 N N . GLU A 1 221 ? 4.412 10.791 -13.232 1.00 72.88 221 GLU A N 1
ATOM 1812 C CA . GLU A 1 221 ? 5.791 10.763 -12.726 1.00 72.88 221 GLU A CA 1
ATOM 1813 C C . GLU A 1 221 ? 6.748 11.584 -13.610 1.00 72.88 221 GLU A C 1
ATOM 1815 O O . GLU A 1 221 ? 7.560 12.362 -13.108 1.00 72.88 221 GLU A O 1
ATOM 1820 N N . LYS A 1 222 ? 6.619 11.472 -14.939 1.00 81.56 222 LYS A N 1
ATOM 1821 C CA . LYS A 1 222 ? 7.388 12.295 -15.884 1.00 81.56 222 LYS A CA 1
ATOM 1822 C C . LYS A 1 222 ? 7.068 13.783 -15.737 1.00 81.56 222 LYS A C 1
ATOM 1824 O O . LYS A 1 222 ? 7.991 14.589 -15.732 1.00 81.56 222 LYS A O 1
ATOM 1829 N N . LEU A 1 223 ? 5.794 14.150 -15.588 1.00 81.06 223 LEU A N 1
ATOM 1830 C CA . LEU A 1 223 ? 5.393 15.547 -15.394 1.00 81.06 223 LEU A CA 1
ATOM 1831 C C . LEU A 1 223 ? 5.950 16.134 -14.100 1.00 81.06 223 LEU A C 1
ATOM 1833 O O . LEU A 1 223 ? 6.434 17.260 -14.123 1.00 81.06 223 LEU A O 1
ATOM 1837 N N . VAL A 1 224 ? 5.948 15.369 -13.005 1.00 76.81 224 VAL A N 1
ATOM 1838 C CA . VAL A 1 224 ? 6.555 15.795 -11.734 1.00 76.81 224 VAL A CA 1
ATOM 1839 C C . VAL A 1 224 ? 8.050 16.067 -11.913 1.00 76.81 224 VAL A C 1
ATOM 1841 O O . VAL A 1 224 ? 8.537 17.090 -11.444 1.00 76.81 224 VAL A O 1
ATOM 1844 N N . LYS A 1 225 ? 8.772 15.215 -12.654 1.00 80.00 225 LYS A N 1
ATOM 1845 C CA . LYS A 1 225 ? 10.198 15.434 -12.958 1.00 80.00 225 LYS A CA 1
ATOM 1846 C C . LYS A 1 225 ? 10.431 16.663 -13.842 1.00 80.00 225 LYS A C 1
ATOM 1848 O O . LYS A 1 225 ? 11.366 17.412 -13.589 1.00 80.00 225 LYS A O 1
ATOM 1853 N N . ILE A 1 226 ? 9.587 16.884 -14.853 1.00 81.25 226 ILE A N 1
ATOM 1854 C CA . ILE A 1 226 ? 9.704 18.029 -15.773 1.00 81.25 226 ILE A CA 1
ATOM 1855 C C . ILE A 1 226 ? 9.414 19.348 -15.043 1.00 81.25 226 ILE A C 1
ATOM 1857 O O . ILE A 1 226 ? 10.186 20.291 -15.155 1.00 81.25 226 ILE A O 1
ATOM 1861 N N . ILE A 1 227 ? 8.327 19.408 -14.273 1.00 76.06 227 ILE A N 1
ATOM 1862 C CA . ILE A 1 227 ? 7.895 20.625 -13.570 1.00 76.06 227 ILE A CA 1
ATOM 1863 C C . ILE A 1 227 ? 8.783 20.895 -12.346 1.00 76.06 227 ILE A C 1
ATOM 1865 O O . ILE A 1 227 ? 9.132 22.039 -12.078 1.00 76.06 227 ILE A O 1
ATOM 1869 N N . GLY A 1 228 ? 9.193 19.851 -11.619 1.00 62.09 228 GLY A N 1
ATOM 1870 C CA . GLY A 1 228 ? 10.112 19.965 -10.483 1.00 62.09 228 GLY A CA 1
ATOM 1871 C C . GLY A 1 228 ? 11.557 20.286 -10.882 1.00 62.09 228 GLY A C 1
ATOM 1872 O O . GLY A 1 228 ? 12.302 20.828 -10.070 1.00 62.09 228 GLY A O 1
ATOM 1873 N N . GLY A 1 229 ? 11.949 19.992 -12.127 1.00 54.84 229 GLY A N 1
ATOM 1874 C CA . GLY A 1 229 ? 13.265 20.326 -12.676 1.00 54.84 229 GLY A CA 1
ATOM 1875 C C . GLY A 1 229 ? 13.443 21.803 -13.052 1.00 54.84 229 GLY A C 1
ATOM 1876 O O . GLY A 1 229 ? 14.574 22.279 -13.064 1.00 54.84 229 GLY A O 1
ATOM 1877 N N . ASP A 1 230 ? 12.351 22.536 -13.294 1.00 49.00 230 ASP A N 1
ATOM 1878 C CA . ASP A 1 230 ? 12.374 23.960 -13.680 1.00 49.00 230 ASP A CA 1
ATOM 1879 C C . ASP A 1 230 ? 12.582 24.921 -12.487 1.00 49.00 230 ASP A C 1
ATOM 1881 O O . ASP A 1 230 ? 12.808 26.110 -12.689 1.00 49.00 230 ASP A O 1
ATOM 1885 N N . ASN A 1 231 ? 12.572 24.430 -11.241 1.00 41.00 231 ASN A N 1
ATOM 1886 C CA . ASN A 1 231 ? 12.806 25.247 -10.037 1.00 41.00 231 ASN A CA 1
ATOM 1887 C C . ASN A 1 231 ? 14.297 25.421 -9.663 1.00 41.00 231 ASN A C 1
ATOM 1889 O O . ASN A 1 231 ? 14.595 25.941 -8.590 1.00 41.00 231 ASN A O 1
ATOM 1893 N N . ASN A 1 232 ? 15.230 24.996 -10.525 1.00 36.50 232 ASN A N 1
ATOM 1894 C CA . ASN A 1 232 ? 16.684 25.113 -10.320 1.00 36.50 232 ASN A CA 1
ATOM 1895 C C . ASN A 1 232 ? 17.405 25.895 -11.444 1.00 36.50 232 ASN A C 1
ATOM 1897 O O . ASN A 1 232 ? 18.578 25.631 -11.721 1.00 36.50 232 ASN A O 1
ATOM 1901 N N . ALA A 1 233 ? 16.727 26.853 -12.085 1.00 32.81 233 ALA A N 1
ATOM 1902 C CA . ALA A 1 233 ? 17.319 27.768 -13.067 1.00 32.81 233 ALA A CA 1
ATOM 1903 C C . ALA A 1 233 ? 17.157 29.238 -12.657 1.00 32.81 233 ALA A C 1
ATOM 1905 O O . ALA A 1 233 ? 16.045 29.613 -12.224 1.00 32.81 233 ALA A O 1
#